Protein AF-A0AAW0MT09-F1 (afdb_monomer_lite)

Radius of gyration: 37.83 Å; chains: 1; bounding box: 77×73×115 Å

pLDDT: mean 81.33, std 26.11, range [26.53, 98.69]

Secondary structure (DSSP, 8-state):
---EEEEEEE-SS-HHHHTT-----TTEEE---TTS-S-EEEEEEEHHHHHHHTTS-HHHHHHHHHHHHHHHHT-GGGG--SEEEEEEGGG-TTT-SSS---PPTTHHHHHGGGTT--BTTB---SGGG-SSSTTSHHHHHHHHHHHHHHHHHHTTSS-GGGSS-PPPPPSSS-----PPPHHHHHSPPHHHHHHHHHHHHHHHHHHHHHHHHHHHHTTS--------------------------SS-------------------------

Sequence (273 aa):
MGSVIKCVVYYKENFWRKKVLRKFGCLTVDDTKPDGTVPAIMGFILASKCRELSGLTKEERLKRICEIFSKVLGTDEALHPVHYEEKNWCEEEYSGGCYATYFPPGILTQYGRVLREPFGRLYFAGTETATEWSGYMEGAVEAGERAAREIMCAMGKLHPGQIWKPEPECLDVPALPFITTFWERNMPSVGGLIKFMGVSTFLFVTTAAGLCHWPRCCSCDMKCDTPNLAPNPSESRSDWDGRRWANGIQAQKHLVKTKTTFSQGSGLLLEET

Organism: NCBI:txid88201

Foldseek 3Di:
DWWKKKKKFWAPAQVLVVVPCPPDDPFKDFPQDPVNPTTIIIGMQGHPSRVVCVPDDPVVVQQVQLVVCCVRSVHNSSNDTPDMDMDTQCPDPVRNHDQADDDDPPCCVVPVVCQQPADPLRGDFALCPAPPPRSDPVSNVQRVQLSVQVNCVVVVNHPPVPSHDDDDADPVDGDDDDDDDPCNVPPDDPVRVVVVVVVVVVVVVVVVVCVVCVVVVVPDDDDDDDDDDDDDDDDDDDDPDDDDDDDDDPDDDDDDDDDDDDDDDDDDDDDDD

Structure (mmCIF, N/CA/C/O backbone):
data_AF-A0AAW0MT09-F1
#
_entry.id   AF-A0AAW0MT09-F1
#
loop_
_atom_site.group_PDB
_atom_site.id
_atom_site.type_symbol
_atom_site.label_atom_id
_atom_site.label_alt_id
_atom_site.label_comp_id
_atom_site.label_asym_id
_atom_site.label_entity_id
_atom_site.label_seq_id
_atom_site.pdbx_PDB_ins_code
_atom_site.Cartn_x
_atom_site.Cartn_y
_atom_site.Cartn_z
_atom_site.occupancy
_atom_site.B_iso_or_equiv
_atom_site.auth_seq_id
_atom_site.auth_comp_id
_atom_site.auth_asym_id
_atom_site.auth_atom_id
_atom_site.pdbx_PDB_model_num
ATOM 1 N N . MET A 1 1 ? -9.955 8.538 -4.782 1.00 96.00 1 MET A N 1
ATOM 2 C CA . MET A 1 1 ? -9.027 7.391 -4.687 1.00 96.00 1 MET A CA 1
ATOM 3 C C . MET A 1 1 ? -7.607 7.819 -5.012 1.00 96.00 1 MET A C 1
ATOM 5 O O . MET A 1 1 ? -7.421 8.874 -5.613 1.00 96.00 1 MET A O 1
ATOM 9 N N . GLY A 1 2 ? -6.614 7.028 -4.600 1.00 96.44 2 GLY A N 1
ATOM 10 C CA . GLY A 1 2 ? -5.224 7.207 -5.035 1.00 96.44 2 GLY A CA 1
ATOM 11 C C . GLY A 1 2 ? -5.022 6.958 -6.540 1.00 96.44 2 GLY A C 1
ATOM 12 O O . GLY A 1 2 ? -5.885 6.397 -7.212 1.00 96.44 2 GLY A O 1
ATOM 13 N N . SER A 1 3 ? -3.871 7.387 -7.069 1.00 97.56 3 SER A N 1
ATOM 14 C CA . SER A 1 3 ? -3.486 7.191 -8.476 1.00 97.56 3 SER A CA 1
ATOM 15 C C . SER A 1 3 ? -2.303 6.231 -8.570 1.00 97.56 3 SER A C 1
ATOM 17 O O . SER A 1 3 ? -1.254 6.508 -7.978 1.00 97.56 3 SER A O 1
ATOM 19 N N . VAL A 1 4 ? -2.452 5.129 -9.308 1.00 97.50 4 VAL A N 1
ATOM 20 C CA . VAL A 1 4 ? -1.391 4.131 -9.486 1.00 97.50 4 VAL A CA 1
ATOM 21 C C . VAL A 1 4 ? -1.516 3.377 -10.813 1.00 97.50 4 VAL A C 1
ATOM 23 O O . VAL A 1 4 ? -2.611 2.979 -11.211 1.00 97.50 4 VAL A O 1
ATOM 26 N N . ILE A 1 5 ? -0.371 3.128 -11.456 1.00 97.56 5 ILE A N 1
ATOM 27 C CA . ILE A 1 5 ? -0.221 2.111 -12.505 1.00 97.56 5 ILE A CA 1
ATOM 28 C C . ILE A 1 5 ? 0.622 0.975 -11.929 1.00 97.56 5 ILE A C 1
ATOM 30 O O . ILE A 1 5 ? 1.762 1.202 -11.512 1.00 97.56 5 ILE A O 1
ATOM 34 N N . LYS A 1 6 ? 0.071 -0.241 -11.890 1.00 97.94 6 LYS A N 1
ATOM 35 C CA . LYS A 1 6 ? 0.839 -1.448 -11.556 1.00 97.94 6 LYS A CA 1
ATOM 36 C C . LYS A 1 6 ? 1.472 -1.971 -12.835 1.00 97.94 6 LYS A C 1
ATOM 38 O O . LYS A 1 6 ? 0.758 -2.181 -13.807 1.00 97.94 6 LYS A O 1
ATOM 43 N N . CYS A 1 7 ? 2.781 -2.170 -12.819 1.00 97.38 7 CYS A N 1
ATOM 44 C CA . CYS A 1 7 ? 3.581 -2.567 -13.972 1.00 97.38 7 CYS A CA 1
ATOM 45 C C . CYS A 1 7 ? 4.307 -3.874 -13.641 1.00 97.38 7 CYS A C 1
ATOM 47 O O . CYS A 1 7 ? 4.828 -4.011 -12.536 1.00 97.38 7 CYS A O 1
ATOM 49 N N . VAL A 1 8 ? 4.360 -4.820 -14.575 1.00 98.06 8 VAL A N 1
ATOM 50 C CA . VAL A 1 8 ? 5.076 -6.093 -14.431 1.00 98.06 8 VAL A CA 1
ATOM 51 C C . VAL A 1 8 ? 5.912 -6.322 -15.682 1.00 98.06 8 VAL A C 1
ATOM 53 O O . VAL A 1 8 ? 5.379 -6.484 -16.779 1.00 98.06 8 VAL A O 1
ATOM 56 N N . VAL A 1 9 ? 7.233 -6.307 -15.514 1.00 98.12 9 VAL A N 1
ATOM 57 C CA . VAL A 1 9 ? 8.200 -6.517 -16.597 1.00 98.12 9 VAL A CA 1
ATOM 58 C C . VAL A 1 9 ? 8.798 -7.905 -16.453 1.00 98.12 9 VAL A C 1
ATOM 60 O O . VAL A 1 9 ? 9.338 -8.239 -15.399 1.00 98.12 9 VAL A O 1
ATOM 63 N N . TYR A 1 10 ? 8.715 -8.698 -17.515 1.00 98.31 10 TYR A N 1
ATOM 64 C CA . TYR A 1 10 ? 9.182 -10.077 -17.530 1.00 98.31 10 TYR A CA 1
ATOM 65 C C . TYR A 1 10 ? 10.534 -10.192 -18.220 1.00 98.31 10 TYR A C 1
ATOM 67 O O . TYR A 1 10 ? 10.802 -9.508 -19.210 1.00 98.31 10 TYR A O 1
ATOM 75 N N . TYR A 1 11 ? 11.353 -11.124 -17.749 1.00 97.75 11 TYR A N 1
ATOM 76 C CA . TYR A 1 11 ? 12.690 -11.388 -18.268 1.00 97.75 11 TYR A CA 1
ATOM 77 C C . TYR A 1 11 ? 12.904 -12.876 -18.533 1.00 97.75 11 TYR A C 1
ATOM 79 O O . TYR A 1 11 ? 12.164 -13.733 -18.057 1.00 97.75 11 TYR A O 1
ATOM 87 N N . LYS A 1 12 ? 13.948 -13.191 -19.304 1.00 96.38 12 LYS A N 1
ATOM 88 C CA . LYS A 1 12 ? 14.342 -14.581 -19.560 1.00 96.38 12 LYS A CA 1
ATOM 89 C C . LYS A 1 12 ? 14.926 -15.254 -18.314 1.00 96.38 12 LYS A C 1
ATOM 91 O O . LYS A 1 12 ? 14.710 -16.442 -18.102 1.00 96.38 12 LYS A O 1
ATOM 96 N N . GLU A 1 13 ? 15.664 -14.500 -17.500 1.00 93.25 13 GLU A N 1
ATOM 97 C CA . GLU A 1 13 ? 16.342 -14.991 -16.297 1.00 93.25 13 GLU A CA 1
ATOM 98 C C . GLU A 1 13 ? 16.199 -14.014 -15.122 1.00 93.25 13 GLU A C 1
ATOM 100 O O . GLU A 1 13 ? 16.083 -12.805 -15.311 1.00 93.25 13 GLU A O 1
ATOM 105 N N . ASN A 1 14 ? 16.292 -14.541 -13.896 1.00 91.12 14 ASN A N 1
ATOM 106 C CA . ASN A 1 14 ? 16.313 -13.773 -12.643 1.00 91.12 14 ASN A CA 1
ATOM 107 C C . ASN A 1 14 ? 17.690 -13.148 -12.363 1.00 91.12 14 ASN A C 1
ATOM 109 O O . ASN A 1 14 ? 18.342 -13.447 -11.357 1.00 91.12 14 ASN A O 1
ATOM 113 N N . PHE A 1 15 ? 18.173 -12.297 -13.265 1.00 91.50 15 PHE A N 1
ATOM 114 C CA . PHE A 1 15 ? 19.536 -11.760 -13.200 1.00 91.50 15 PHE A CA 1
ATOM 115 C C . PHE A 1 15 ? 19.805 -10.902 -11.948 1.00 91.50 15 PHE A C 1
ATOM 117 O O . PHE A 1 15 ? 20.928 -10.877 -11.442 1.00 91.50 15 PHE A O 1
ATOM 124 N N . TRP A 1 16 ? 18.780 -10.257 -11.375 1.00 89.38 16 TRP A N 1
ATOM 125 C CA . TRP A 1 16 ? 18.907 -9.448 -10.153 1.00 89.38 16 TRP A CA 1
ATOM 126 C C . TRP A 1 16 ? 19.241 -10.279 -8.909 1.00 89.38 16 TRP A C 1
ATOM 128 O O . TRP A 1 16 ? 19.974 -9.807 -8.036 1.00 89.38 16 TRP A O 1
ATOM 138 N N . ARG A 1 17 ? 18.777 -11.537 -8.835 1.00 83.62 17 ARG A N 1
ATOM 139 C CA . ARG A 1 17 ? 19.092 -12.436 -7.709 1.00 83.62 17 ARG A CA 1
ATOM 140 C C . ARG A 1 17 ? 20.575 -12.798 -7.669 1.00 83.62 17 ARG A C 1
ATOM 142 O O . ARG A 1 17 ? 21.147 -12.898 -6.587 1.00 83.62 17 ARG A O 1
ATOM 149 N N . LYS A 1 18 ? 21.219 -12.912 -8.837 1.00 72.50 18 LYS A N 1
ATOM 150 C CA . LYS A 1 18 ? 22.654 -13.224 -8.956 1.00 72.50 18 LYS A CA 1
ATOM 151 C C . LYS A 1 18 ? 23.549 -12.114 -8.387 1.00 72.50 18 LYS A C 1
ATOM 153 O O . LYS A 1 18 ? 24.670 -12.391 -7.979 1.00 72.50 18 LYS A O 1
ATOM 158 N N . LYS A 1 19 ? 23.065 -10.866 -8.328 1.00 62.38 19 LYS A N 1
ATOM 159 C CA . LYS A 1 19 ? 23.849 -9.694 -7.894 1.00 62.38 19 LYS A CA 1
ATOM 160 C C . LYS A 1 19 ? 23.649 -9.290 -6.424 1.00 62.38 19 LYS A C 1
ATOM 162 O O . LYS A 1 19 ? 24.138 -8.238 -6.025 1.00 62.38 19 LYS A O 1
ATOM 167 N N . VAL A 1 20 ? 22.948 -10.094 -5.609 1.00 50.84 20 VAL A N 1
ATOM 168 C CA . VAL A 1 20 ? 22.674 -9.819 -4.173 1.00 50.84 20 VAL A CA 1
ATOM 169 C C . VAL A 1 20 ? 22.132 -8.395 -3.950 1.00 50.84 20 VAL A C 1
ATOM 171 O O . VAL A 1 20 ? 22.360 -7.751 -2.926 1.00 50.84 20 VAL A O 1
ATOM 174 N N . LEU A 1 21 ? 21.372 -7.862 -4.910 1.00 49.34 21 LEU A N 1
ATOM 175 C CA . LEU A 1 21 ? 20.696 -6.587 -4.725 1.00 49.34 21 LEU A CA 1
ATOM 176 C C . LEU A 1 21 ? 19.402 -6.842 -3.952 1.00 49.34 21 LEU A C 1
ATOM 178 O O . LEU A 1 21 ? 18.313 -6.877 -4.503 1.00 49.34 21 LEU A O 1
ATOM 182 N N . ARG A 1 22 ? 19.525 -6.925 -2.620 1.00 47.25 22 ARG A N 1
ATOM 183 C CA . ARG A 1 22 ? 18.406 -6.657 -1.691 1.00 47.25 22 ARG A CA 1
ATOM 184 C C . ARG A 1 22 ? 17.989 -5.176 -1.695 1.00 47.25 22 ARG A C 1
ATOM 186 O O . ARG A 1 22 ? 17.196 -4.753 -0.864 1.00 47.25 22 ARG A O 1
ATOM 193 N N . LYS A 1 23 ? 18.546 -4.367 -2.601 1.00 44.03 23 LYS A N 1
ATOM 194 C CA . LYS A 1 23 ? 18.188 -2.965 -2.813 1.00 44.03 23 LYS A CA 1
ATOM 195 C C . LYS A 1 23 ? 17.229 -2.862 -3.992 1.00 44.03 23 LYS A C 1
ATOM 197 O O . LYS A 1 23 ? 17.540 -2.237 -5.000 1.00 44.03 23 LYS A O 1
ATOM 202 N N . PHE A 1 24 ? 16.060 -3.477 -3.855 1.00 46.38 24 PHE A N 1
ATOM 203 C CA . PHE A 1 24 ? 14.921 -3.004 -4.624 1.00 46.38 24 PHE A CA 1
ATOM 204 C C . PHE A 1 24 ? 14.605 -1.594 -4.121 1.00 46.38 24 PHE A C 1
ATOM 206 O O . PHE A 1 24 ? 14.516 -1.359 -2.913 1.00 46.38 24 PHE A O 1
ATOM 213 N N . GLY A 1 25 ? 14.514 -0.630 -5.038 1.00 43.22 25 GLY A N 1
ATOM 214 C CA . GLY A 1 25 ? 13.959 0.676 -4.703 1.00 43.22 25 GLY A CA 1
ATOM 215 C C . GLY A 1 25 ? 12.574 0.486 -4.080 1.00 43.22 25 GLY A C 1
ATOM 216 O O . GLY A 1 25 ? 11.882 -0.470 -4.416 1.00 43.22 25 GLY A O 1
ATOM 217 N N . CYS A 1 26 ? 12.198 1.393 -3.178 1.00 52.31 26 CYS A N 1
ATOM 218 C CA . CYS A 1 26 ? 11.037 1.392 -2.266 1.00 52.31 26 CYS A CA 1
ATOM 219 C C . CYS A 1 26 ? 9.670 0.884 -2.817 1.00 52.31 26 CYS A C 1
ATOM 221 O O . CYS A 1 26 ? 8.749 0.672 -2.040 1.00 52.31 26 CYS A O 1
ATOM 223 N N . LEU A 1 27 ? 9.506 0.664 -4.127 1.00 78.25 27 LEU A N 1
ATOM 224 C CA . LEU A 1 27 ? 8.229 0.378 -4.796 1.00 78.25 27 LEU A CA 1
ATOM 225 C C . LEU A 1 27 ? 8.268 -0.753 -5.837 1.00 78.25 27 LEU A C 1
ATOM 227 O O . LEU A 1 27 ? 7.325 -0.885 -6.617 1.00 78.25 27 LEU A O 1
ATOM 231 N N . THR A 1 28 ? 9.338 -1.548 -5.874 1.00 89.56 28 THR A N 1
ATOM 232 C CA . THR A 1 28 ? 9.459 -2.711 -6.769 1.00 89.56 28 THR A CA 1
ATOM 233 C C . THR A 1 28 ? 9.667 -3.992 -5.982 1.00 89.56 28 THR A C 1
ATOM 235 O O . THR A 1 28 ? 10.398 -3.982 -4.993 1.00 89.56 28 THR A O 1
ATOM 238 N N . VAL A 1 29 ? 9.074 -5.090 -6.436 1.00 90.56 29 VAL A N 1
ATOM 239 C CA . VAL A 1 29 ? 9.184 -6.411 -5.808 1.00 90.56 29 VAL A CA 1
ATOM 240 C C . VAL A 1 29 ? 9.415 -7.458 -6.894 1.00 90.56 29 VAL A C 1
ATOM 242 O O . VAL A 1 29 ? 8.923 -7.329 -8.014 1.00 90.56 29 VAL A O 1
ATOM 245 N N . ASP A 1 30 ? 10.185 -8.487 -6.558 1.00 92.94 30 ASP A N 1
ATOM 246 C CA . ASP A 1 30 ? 10.320 -9.688 -7.378 1.00 92.94 30 ASP A CA 1
ATOM 247 C C . ASP A 1 30 ? 8.958 -10.409 -7.465 1.00 92.94 30 ASP A C 1
ATOM 249 O O . ASP A 1 30 ? 8.405 -10.802 -6.440 1.00 92.94 30 ASP A O 1
ATOM 253 N N . ASP A 1 31 ? 8.421 -10.550 -8.679 1.00 95.50 31 ASP A N 1
ATOM 254 C CA . ASP A 1 31 ? 7.135 -11.210 -8.976 1.00 95.50 31 ASP A CA 1
ATOM 255 C C . ASP A 1 31 ? 7.330 -12.550 -9.717 1.00 95.50 31 ASP A C 1
ATOM 257 O O . ASP A 1 31 ? 6.424 -13.089 -10.369 1.00 95.50 31 ASP A O 1
ATOM 261 N N . THR A 1 32 ? 8.545 -13.099 -9.626 1.00 95.56 32 THR A N 1
ATOM 262 C CA . THR A 1 32 ? 8.859 -14.450 -10.097 1.00 95.56 32 THR A CA 1
ATOM 263 C C . THR A 1 32 ? 7.978 -15.455 -9.378 1.00 95.56 32 THR A C 1
ATOM 265 O O . THR A 1 32 ? 7.752 -15.360 -8.168 1.00 95.56 32 THR A O 1
ATOM 268 N N . LYS A 1 33 ? 7.498 -16.455 -10.115 1.00 95.44 33 LYS A N 1
ATOM 269 C CA . LYS A 1 33 ? 6.662 -17.504 -9.537 1.00 95.44 33 LYS A CA 1
ATOM 270 C C . LYS A 1 33 ? 7.444 -18.318 -8.488 1.00 95.44 33 LYS A C 1
ATOM 272 O O . LYS A 1 33 ? 8.675 -18.383 -8.554 1.00 95.44 33 LYS A O 1
ATOM 277 N N . PRO A 1 34 ? 6.761 -18.933 -7.501 1.00 94.00 34 PRO A N 1
ATOM 278 C CA . PRO A 1 34 ? 7.428 -19.660 -6.414 1.00 94.00 34 PRO A CA 1
ATOM 279 C C . PRO A 1 34 ? 8.315 -20.821 -6.879 1.00 94.00 34 PRO A C 1
ATOM 281 O O . PRO A 1 34 ? 9.317 -21.121 -6.238 1.00 94.00 34 PRO A O 1
ATOM 284 N N . ASP A 1 35 ? 7.981 -21.437 -8.013 1.00 94.50 35 ASP A N 1
ATOM 285 C CA . ASP A 1 35 ? 8.771 -22.486 -8.670 1.00 94.50 35 ASP A CA 1
ATOM 286 C C . ASP A 1 35 ? 10.029 -21.950 -9.387 1.00 94.50 35 ASP A C 1
ATOM 288 O O . ASP A 1 35 ? 10.782 -22.709 -9.995 1.00 94.50 35 ASP A O 1
ATOM 292 N N . GLY A 1 36 ? 10.275 -20.637 -9.322 1.00 90.25 36 GLY A N 1
ATOM 293 C CA . GLY A 1 36 ? 11.390 -19.956 -9.974 1.00 90.25 36 GLY A CA 1
ATOM 294 C C . GLY A 1 36 ? 11.168 -19.683 -11.460 1.00 90.25 36 GLY A C 1
ATOM 295 O O . GLY A 1 36 ? 12.044 -19.092 -12.099 1.00 90.25 36 GLY A O 1
ATOM 296 N N . THR A 1 37 ? 10.019 -20.079 -12.012 1.00 92.06 37 THR A N 1
ATOM 297 C CA . THR A 1 37 ? 9.666 -19.825 -13.407 1.00 92.06 37 THR A CA 1
ATOM 298 C C . THR A 1 37 ? 9.144 -18.400 -13.592 1.00 92.06 37 THR A C 1
ATOM 300 O O . THR A 1 37 ? 8.766 -17.710 -12.643 1.00 92.06 37 THR A O 1
ATOM 303 N N . VAL A 1 38 ? 9.139 -17.941 -14.847 1.00 95.69 38 VAL A N 1
ATOM 304 C CA . VAL A 1 38 ? 8.615 -16.626 -15.248 1.00 95.69 38 VAL A CA 1
ATOM 305 C C . VAL A 1 38 ? 9.240 -15.468 -14.436 1.00 95.69 38 VAL A C 1
ATOM 307 O O . VAL A 1 38 ? 8.551 -14.831 -13.636 1.00 95.69 38 VAL A O 1
ATOM 310 N N . PRO A 1 39 ? 10.547 -15.190 -14.618 1.00 96.56 39 PRO A N 1
ATOM 311 C CA . PRO A 1 39 ? 11.230 -14.048 -14.008 1.00 96.56 39 PRO A CA 1
ATOM 312 C C . PRO A 1 39 ? 10.490 -12.737 -14.253 1.00 96.56 39 PRO A C 1
ATOM 314 O O . PRO A 1 39 ? 10.269 -12.362 -15.407 1.00 96.56 39 PRO A O 1
ATOM 317 N N . ALA A 1 40 ? 10.138 -12.021 -13.187 1.00 96.75 40 ALA A N 1
ATOM 318 C CA . ALA A 1 40 ? 9.429 -10.754 -13.311 1.00 96.75 40 ALA A CA 1
ATOM 319 C C . ALA A 1 40 ? 9.783 -9.762 -12.203 1.00 96.75 40 ALA A C 1
ATOM 321 O O . ALA A 1 40 ? 10.006 -10.134 -11.051 1.00 96.75 40 ALA A O 1
ATOM 322 N N . ILE A 1 41 ? 9.778 -8.479 -12.557 1.00 95.38 41 ILE A N 1
ATOM 323 C CA . ILE A 1 41 ? 9.843 -7.370 -11.607 1.00 95.38 41 ILE A CA 1
ATOM 324 C C . ILE A 1 41 ? 8.512 -6.631 -11.676 1.00 95.38 41 ILE A C 1
ATOM 326 O O . ILE A 1 41 ? 8.150 -6.073 -12.715 1.00 95.38 41 ILE A O 1
ATOM 330 N N . MET A 1 42 ? 7.798 -6.607 -10.556 1.00 96.25 42 MET A N 1
ATOM 331 C CA . MET A 1 42 ? 6.623 -5.769 -10.374 1.00 96.25 42 MET A CA 1
ATOM 332 C C . MET A 1 42 ? 7.049 -4.412 -9.817 1.00 96.25 42 MET A C 1
ATOM 334 O O . MET A 1 42 ? 7.918 -4.328 -8.950 1.00 96.25 42 MET A O 1
ATOM 338 N N . GLY A 1 43 ? 6.436 -3.341 -10.310 1.00 93.94 43 GLY A N 1
ATOM 339 C CA . GLY A 1 43 ? 6.645 -1.987 -9.822 1.00 93.94 43 GLY A CA 1
ATOM 340 C C . GLY A 1 43 ? 5.381 -1.142 -9.881 1.00 93.94 43 GLY A C 1
ATOM 341 O O . GLY A 1 43 ? 4.439 -1.436 -10.619 1.00 93.94 43 GLY A O 1
ATOM 342 N N . PHE A 1 44 ? 5.382 -0.055 -9.116 1.00 95.50 44 PHE A N 1
ATOM 343 C CA . PHE A 1 44 ? 4.290 0.912 -9.102 1.00 95.50 44 PHE A CA 1
ATOM 344 C C . PHE A 1 44 ? 4.734 2.282 -9.608 1.00 95.50 44 PHE A C 1
ATOM 346 O O . PHE A 1 44 ? 5.705 2.861 -9.119 1.00 95.50 44 PHE A O 1
ATOM 353 N N . ILE A 1 45 ? 3.954 2.851 -10.526 1.00 95.00 45 ILE A N 1
ATOM 354 C CA . ILE A 1 45 ? 4.013 4.276 -10.854 1.00 95.00 45 ILE A CA 1
ATOM 355 C C . ILE A 1 45 ? 2.975 4.979 -9.981 1.00 95.00 45 ILE A C 1
ATOM 357 O O . ILE A 1 45 ? 1.779 4.766 -10.159 1.00 95.00 45 ILE A O 1
ATOM 361 N N . LEU A 1 46 ? 3.418 5.804 -9.029 1.00 95.62 46 LEU A N 1
ATOM 362 C CA . LEU A 1 46 ? 2.548 6.370 -7.992 1.00 95.62 46 LEU A CA 1
ATOM 363 C C . LEU A 1 46 ? 2.156 7.834 -8.213 1.00 95.62 46 LEU A C 1
ATOM 365 O O . LEU A 1 46 ? 2.925 8.646 -8.728 1.00 95.62 46 LEU A O 1
ATOM 369 N N . ALA A 1 47 ? 0.983 8.191 -7.689 1.00 95.94 47 ALA A N 1
ATOM 370 C CA . ALA A 1 47 ? 0.540 9.552 -7.405 1.00 95.94 47 ALA A CA 1
ATOM 371 C C . ALA A 1 47 ? 0.696 10.515 -8.599 1.00 95.94 47 ALA A C 1
ATOM 373 O O . ALA A 1 47 ? 0.103 10.301 -9.655 1.00 95.94 47 ALA A O 1
ATOM 374 N N . SER A 1 48 ? 1.460 11.600 -8.445 1.00 95.25 48 SER A N 1
ATOM 375 C CA . SER A 1 48 ? 1.685 12.578 -9.517 1.00 95.25 48 SER A CA 1
ATOM 376 C C . SER A 1 48 ? 2.354 11.959 -10.742 1.00 95.25 48 SER A C 1
ATOM 378 O O . SER A 1 48 ? 1.982 12.305 -11.859 1.00 95.25 48 SER A O 1
ATOM 380 N N . LYS A 1 49 ? 3.271 11.001 -10.548 1.00 94.50 49 LYS A N 1
ATOM 381 C CA . LYS A 1 49 ? 3.932 10.295 -11.650 1.00 94.50 49 LYS A CA 1
ATOM 382 C C . LYS A 1 49 ? 2.985 9.392 -12.419 1.00 94.50 49 LYS A C 1
ATOM 384 O O . LYS A 1 49 ? 3.139 9.290 -13.628 1.00 94.50 49 LYS A O 1
ATOM 389 N N . CYS A 1 50 ? 1.985 8.804 -11.762 1.00 95.19 50 CYS A N 1
ATOM 390 C CA . CYS A 1 50 ? 0.930 8.080 -12.469 1.00 95.19 50 CYS A CA 1
ATOM 391 C C . CYS A 1 50 ? 0.234 9.018 -13.458 1.00 95.19 50 CYS A C 1
ATOM 393 O O . CYS A 1 50 ? 0.243 8.744 -14.649 1.00 95.19 50 CYS A O 1
ATOM 395 N N . ARG A 1 51 ? -0.260 10.170 -12.989 1.00 94.31 51 ARG A N 1
ATOM 396 C CA . ARG A 1 51 ? -0.970 11.143 -13.837 1.00 94.31 51 ARG A CA 1
ATOM 397 C C . ARG A 1 51 ? -0.100 11.722 -14.956 1.00 94.31 51 ARG A C 1
ATOM 399 O O . ARG A 1 51 ? -0.576 11.873 -16.072 1.00 94.31 51 ARG A O 1
ATOM 406 N N . GLU A 1 52 ? 1.164 12.028 -14.665 1.00 94.62 52 GLU A N 1
ATOM 407 C CA . GLU A 1 52 ? 2.133 12.535 -15.650 1.00 94.62 52 GLU A CA 1
ATOM 408 C C . GLU A 1 52 ? 2.411 11.511 -16.760 1.00 94.62 52 GLU A C 1
ATOM 410 O O . GLU A 1 52 ? 2.509 11.876 -17.928 1.00 94.62 52 GLU A O 1
ATOM 415 N N . LEU A 1 53 ? 2.535 10.230 -16.402 1.00 93.94 53 LEU A N 1
ATOM 416 C CA . LEU A 1 53 ? 2.928 9.168 -17.330 1.00 93.94 53 LEU A CA 1
ATOM 417 C C . LEU A 1 53 ? 1.738 8.431 -17.962 1.00 93.94 53 LEU A C 1
ATOM 419 O O . LEU A 1 53 ? 1.950 7.657 -18.895 1.00 93.94 53 LEU A O 1
ATOM 423 N N . SER A 1 54 ? 0.503 8.674 -17.508 1.00 93.00 54 SER A N 1
ATOM 424 C CA . SER A 1 54 ? -0.714 8.123 -18.125 1.00 93.00 54 SER A CA 1
ATOM 425 C C . SER A 1 54 ? -0.898 8.582 -19.575 1.00 93.00 54 SER A C 1
ATOM 427 O O . SER A 1 54 ? -1.451 7.834 -20.368 1.00 93.00 54 SER A O 1
ATOM 429 N N . GLY A 1 55 ? -0.395 9.766 -19.947 1.00 93.06 55 GLY A N 1
ATOM 430 C CA . GLY A 1 55 ? -0.481 10.274 -21.323 1.00 93.06 55 GLY A CA 1
ATOM 431 C C . GLY A 1 55 ? 0.491 9.628 -22.320 1.00 93.06 55 GLY A C 1
ATOM 432 O O . GLY A 1 55 ? 0.383 9.886 -23.513 1.00 93.06 55 GLY A O 1
ATOM 433 N N . LEU A 1 56 ? 1.446 8.823 -21.845 1.00 96.19 56 LEU A N 1
ATOM 434 C CA . LEU A 1 56 ? 2.399 8.103 -22.696 1.00 96.19 56 LEU A CA 1
ATOM 435 C C . LEU A 1 56 ? 1.789 6.814 -23.257 1.00 96.19 56 LEU A C 1
ATOM 437 O O . LEU A 1 56 ? 0.788 6.313 -22.739 1.00 96.19 56 LEU A O 1
ATOM 441 N N . THR A 1 57 ? 2.425 6.221 -24.266 1.00 97.88 57 THR A N 1
ATOM 442 C CA . THR A 1 57 ? 2.070 4.859 -24.692 1.00 97.88 57 THR A CA 1
ATOM 443 C C . THR A 1 57 ? 2.611 3.803 -23.720 1.00 97.88 57 THR A C 1
ATOM 445 O O . THR A 1 57 ? 3.509 4.066 -22.908 1.00 97.88 57 THR A O 1
ATOM 448 N N . LYS A 1 58 ? 2.077 2.576 -23.804 1.00 97.38 58 LYS A N 1
ATOM 449 C CA . LYS A 1 58 ? 2.543 1.420 -23.016 1.00 97.38 58 LYS A CA 1
ATOM 450 C C . LYS A 1 58 ? 4.036 1.153 -23.266 1.00 97.38 58 LYS A C 1
ATOM 452 O O . LYS A 1 58 ? 4.789 0.881 -22.333 1.00 97.38 58 LYS A O 1
ATOM 457 N N . GLU A 1 59 ? 4.488 1.305 -24.507 1.00 98.00 59 GLU A N 1
ATOM 458 C CA . GLU A 1 59 ? 5.872 1.081 -24.942 1.00 98.00 59 GLU A CA 1
ATOM 459 C C . GLU A 1 59 ? 6.822 2.161 -24.412 1.00 98.00 59 GLU A C 1
ATOM 461 O O . GLU A 1 59 ? 7.933 1.861 -23.973 1.00 98.00 59 GLU A O 1
ATOM 466 N N . GLU A 1 60 ? 6.388 3.423 -24.407 1.00 97.62 60 GLU A N 1
ATOM 467 C CA . GLU A 1 60 ? 7.165 4.529 -23.844 1.00 97.62 60 GLU A CA 1
ATOM 468 C C . GLU A 1 60 ? 7.345 4.380 -22.331 1.00 97.62 60 GLU A C 1
ATOM 470 O O . GLU A 1 60 ? 8.439 4.626 -21.810 1.00 97.62 60 GLU A O 1
ATOM 475 N N . ARG A 1 61 ? 6.294 3.942 -21.622 1.00 97.31 61 ARG A N 1
ATOM 476 C CA . ARG A 1 61 ? 6.384 3.600 -20.197 1.00 97.31 61 ARG A CA 1
ATOM 477 C C . ARG A 1 61 ? 7.353 2.447 -19.968 1.00 97.31 61 ARG A C 1
ATOM 479 O O . ARG A 1 61 ? 8.261 2.600 -19.151 1.00 97.31 61 ARG A O 1
ATOM 486 N N . LEU A 1 62 ? 7.222 1.351 -20.721 1.00 97.69 62 LEU A N 1
ATOM 487 C CA . LEU A 1 62 ? 8.131 0.204 -20.644 1.00 97.69 62 LEU A CA 1
ATOM 488 C C . LEU A 1 62 ? 9.590 0.626 -20.826 1.00 97.69 62 LEU A C 1
ATOM 490 O O . LEU A 1 62 ? 10.432 0.292 -19.995 1.00 97.69 62 LEU A O 1
ATOM 494 N N . LYS A 1 63 ? 9.889 1.408 -21.869 1.00 97.81 63 LYS A N 1
ATOM 495 C CA . LYS A 1 63 ? 11.249 1.884 -22.143 1.00 97.81 63 LYS A CA 1
ATOM 496 C C . LYS A 1 63 ? 11.838 2.626 -20.941 1.00 97.81 63 LYS A C 1
ATOM 498 O O . LYS A 1 63 ? 12.936 2.294 -20.499 1.00 97.81 63 LYS A O 1
ATOM 503 N N . ARG A 1 64 ? 11.093 3.579 -20.368 1.00 96.00 64 ARG A N 1
ATOM 504 C CA . ARG A 1 64 ? 11.539 4.338 -19.185 1.00 96.00 64 ARG A CA 1
ATOM 505 C C . ARG A 1 64 ? 11.729 3.441 -17.961 1.00 96.00 64 ARG A C 1
ATOM 507 O O . ARG A 1 64 ? 12.680 3.636 -17.208 1.00 96.00 64 ARG A O 1
ATOM 514 N N . ILE A 1 65 ? 10.844 2.463 -17.755 1.00 95.06 65 ILE A N 1
ATOM 515 C CA . ILE A 1 65 ? 10.961 1.490 -16.659 1.00 95.06 65 ILE A CA 1
ATOM 516 C C . ILE A 1 65 ? 12.246 0.668 -16.815 1.00 95.06 65 ILE A C 1
ATOM 518 O O . ILE A 1 65 ? 13.029 0.583 -15.870 1.00 95.06 65 ILE A O 1
ATOM 522 N N . CYS A 1 66 ? 12.508 0.127 -18.005 1.00 96.38 66 CYS A N 1
ATOM 523 C CA . CYS A 1 66 ? 13.717 -0.641 -18.303 1.00 96.38 66 CYS A CA 1
ATOM 524 C C . CYS A 1 66 ? 15.001 0.181 -18.122 1.00 96.38 66 CYS A C 1
ATOM 526 O O . CYS A 1 66 ? 15.966 -0.318 -17.547 1.00 96.38 66 CYS A O 1
ATOM 528 N N . GLU A 1 67 ? 15.015 1.448 -18.548 1.00 95.62 67 GLU A N 1
ATOM 529 C CA . GLU A 1 67 ? 16.144 2.367 -18.329 1.00 95.62 67 GLU A CA 1
ATOM 530 C C . GLU A 1 67 ? 16.415 2.594 -16.831 1.00 95.62 67 GLU A C 1
ATOM 532 O O . GLU A 1 67 ? 17.566 2.564 -16.385 1.00 95.62 67 GLU A O 1
ATOM 537 N N . ILE A 1 68 ? 15.358 2.765 -16.027 1.00 93.25 68 ILE A N 1
ATOM 538 C CA . ILE A 1 68 ? 15.471 2.877 -14.566 1.00 93.25 68 ILE A CA 1
ATOM 539 C C . ILE A 1 68 ? 15.999 1.569 -13.973 1.00 93.25 68 ILE A C 1
ATOM 541 O O . ILE A 1 68 ? 16.913 1.605 -13.150 1.00 93.25 68 ILE A O 1
ATOM 545 N N . PHE A 1 69 ? 15.462 0.421 -14.391 1.00 92.88 69 PHE A N 1
ATOM 546 C CA . PHE A 1 69 ? 15.902 -0.885 -13.905 1.00 92.88 69 PHE A CA 1
ATOM 547 C C . PHE A 1 69 ? 17.367 -1.150 -14.249 1.00 92.88 69 PHE A C 1
ATOM 549 O O . PHE A 1 69 ? 18.112 -1.554 -13.360 1.00 92.88 69 PHE A O 1
ATOM 556 N N . SER A 1 70 ? 17.819 -0.842 -15.468 1.00 93.38 70 SER A N 1
ATOM 557 C CA . SER A 1 70 ? 19.232 -0.976 -15.851 1.00 93.38 70 SER A CA 1
ATOM 558 C C . SER A 1 70 ? 20.136 -0.116 -14.973 1.00 93.38 70 SER A C 1
ATOM 560 O O . SER A 1 70 ? 21.110 -0.616 -14.404 1.00 93.38 70 SER A O 1
ATOM 562 N N . LYS A 1 71 ? 19.763 1.150 -14.753 1.00 92.31 71 LYS A N 1
ATOM 563 C CA . LYS A 1 71 ? 20.531 2.068 -13.905 1.00 92.31 71 LYS A CA 1
ATOM 564 C C . LYS A 1 71 ? 20.585 1.627 -12.440 1.00 92.31 71 LYS A C 1
ATOM 566 O O . LYS A 1 71 ? 21.635 1.733 -11.814 1.00 92.31 71 LYS A O 1
ATOM 571 N N . VAL A 1 72 ? 19.465 1.166 -11.881 1.00 89.75 72 VAL A N 1
ATOM 572 C CA . VAL A 1 72 ? 19.367 0.759 -10.467 1.00 89.75 72 VAL A CA 1
ATOM 573 C C . VAL A 1 72 ? 20.043 -0.590 -10.225 1.00 89.75 72 VAL A C 1
ATOM 575 O O . VAL A 1 72 ? 20.721 -0.757 -9.213 1.00 89.75 72 VAL A O 1
ATOM 578 N N . LEU A 1 73 ? 19.883 -1.542 -11.147 1.00 88.94 73 LEU A N 1
ATOM 579 C CA . LEU A 1 73 ? 20.449 -2.889 -11.035 1.00 88.94 73 LEU A CA 1
ATOM 580 C C . LEU A 1 73 ? 21.890 -2.981 -11.563 1.00 88.94 73 LEU A C 1
ATOM 582 O O . LEU A 1 73 ? 22.561 -3.992 -11.344 1.00 88.94 73 LEU A O 1
ATOM 586 N N . GLY A 1 74 ? 22.373 -1.943 -12.253 1.00 91.06 74 GLY A N 1
ATOM 587 C CA . GLY A 1 74 ? 23.707 -1.900 -12.848 1.00 91.06 74 GLY A CA 1
ATOM 588 C C . GLY A 1 74 ? 23.911 -3.007 -13.883 1.00 91.06 74 GLY A C 1
ATOM 589 O O . GLY A 1 74 ? 24.905 -3.738 -13.820 1.00 91.06 74 GLY A O 1
ATOM 590 N N . THR A 1 75 ? 22.932 -3.223 -14.765 1.00 91.75 75 THR A N 1
ATOM 591 C CA . THR A 1 75 ? 23.022 -4.225 -15.840 1.00 91.75 75 THR A CA 1
ATOM 592 C C . THR A 1 75 ? 22.123 -3.893 -17.023 1.00 91.75 75 THR A C 1
ATOM 594 O O . THR A 1 75 ? 20.951 -3.560 -16.852 1.00 91.75 75 THR A O 1
ATOM 597 N N . ASP A 1 76 ? 22.653 -4.081 -18.227 1.00 95.31 76 ASP A N 1
ATOM 598 C CA . ASP A 1 76 ? 21.902 -3.905 -19.469 1.00 95.31 76 ASP A CA 1
ATOM 599 C C . ASP A 1 76 ? 20.913 -5.047 -19.726 1.00 95.31 76 ASP A C 1
ATOM 601 O O . ASP A 1 76 ? 19.996 -4.890 -20.521 1.00 95.31 76 ASP A O 1
ATOM 605 N N . GLU A 1 77 ? 20.998 -6.160 -18.986 1.00 94.62 77 GLU A N 1
ATOM 606 C CA . GLU A 1 77 ? 19.991 -7.233 -19.034 1.00 94.62 77 GLU A CA 1
ATOM 607 C C . GLU A 1 77 ? 18.572 -6.704 -18.760 1.00 94.62 77 GLU A C 1
ATOM 609 O O . GLU A 1 77 ? 17.598 -7.184 -19.339 1.00 94.62 77 GLU A O 1
ATOM 614 N N . ALA A 1 78 ? 18.450 -5.650 -17.945 1.00 94.38 78 ALA A N 1
ATOM 615 C CA . ALA A 1 78 ? 17.178 -4.998 -17.660 1.00 94.38 78 ALA A CA 1
ATOM 616 C C .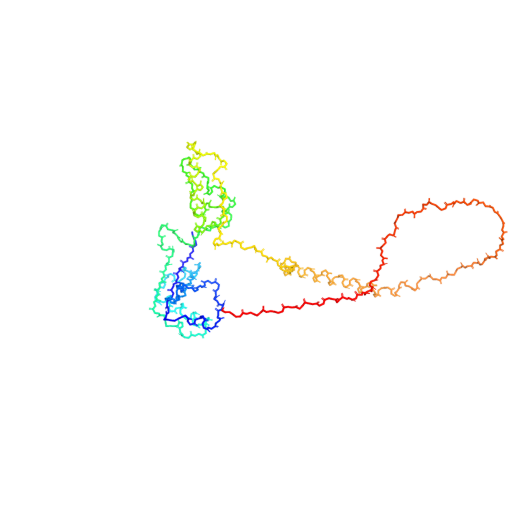 ALA A 1 78 ? 16.568 -4.252 -18.866 1.00 94.38 78 ALA A C 1
ATOM 618 O O . ALA A 1 78 ? 15.362 -3.992 -18.865 1.00 94.38 78 ALA A O 1
ATOM 619 N N . LEU A 1 79 ? 17.367 -3.939 -19.894 1.00 97.38 79 LEU A N 1
ATOM 620 C CA . LEU A 1 79 ? 16.924 -3.323 -21.152 1.00 97.38 79 LEU A CA 1
ATOM 621 C C . LEU A 1 79 ? 16.304 -4.334 -22.126 1.00 97.38 79 LEU A C 1
ATOM 623 O O . LEU A 1 79 ? 15.785 -3.934 -23.167 1.00 97.38 79 LEU A O 1
ATOM 627 N N . HIS A 1 80 ? 16.340 -5.628 -21.797 1.00 97.69 80 HIS A N 1
ATOM 628 C CA . HIS A 1 80 ? 15.897 -6.711 -22.673 1.00 97.69 80 HIS A CA 1
ATOM 629 C C . HIS A 1 80 ? 14.723 -7.502 -22.064 1.00 97.69 80 HIS A C 1
ATOM 631 O O . HIS A 1 80 ? 14.869 -8.694 -21.770 1.00 97.69 80 HIS A O 1
ATOM 637 N N . PRO A 1 81 ? 13.555 -6.864 -21.839 1.00 97.88 81 PRO A N 1
ATOM 638 C CA . PRO A 1 81 ? 12.371 -7.565 -21.362 1.00 97.88 81 PRO A CA 1
ATOM 639 C C . PRO A 1 81 ? 11.839 -8.526 -22.432 1.00 97.88 81 PRO A C 1
ATOM 641 O O . PRO A 1 81 ? 11.919 -8.251 -23.629 1.00 97.88 81 PRO A O 1
ATOM 644 N N . VAL A 1 82 ? 11.261 -9.646 -21.999 1.00 98.31 82 VAL A N 1
ATOM 645 C CA . VAL A 1 82 ? 10.592 -10.612 -22.891 1.00 98.31 82 VAL A CA 1
ATOM 646 C C . VAL A 1 82 ? 9.084 -10.388 -22.969 1.00 98.31 82 VAL A C 1
ATOM 648 O O . VAL A 1 82 ? 8.459 -10.823 -23.930 1.00 98.31 82 VAL A O 1
ATOM 651 N N . HIS A 1 83 ? 8.498 -9.723 -21.968 1.00 98.38 83 HIS A N 1
ATOM 652 C CA . HIS A 1 83 ? 7.075 -9.384 -21.925 1.00 98.38 83 HIS A CA 1
ATOM 653 C C . HIS A 1 83 ? 6.817 -8.204 -20.981 1.00 98.38 83 HIS A C 1
ATOM 655 O O . HIS A 1 83 ? 7.635 -7.916 -20.100 1.00 98.38 83 HIS A O 1
ATOM 661 N N . TYR A 1 84 ? 5.678 -7.530 -21.142 1.00 98.38 84 TYR A N 1
ATOM 662 C CA . TYR A 1 84 ? 5.276 -6.410 -20.293 1.00 98.38 84 TYR A CA 1
ATOM 663 C C . TYR A 1 84 ? 3.760 -6.320 -20.124 1.00 98.38 84 TYR A C 1
ATOM 665 O O . TYR A 1 84 ? 3.017 -6.234 -21.105 1.00 98.38 84 TYR A O 1
ATOM 673 N N . GLU A 1 85 ? 3.313 -6.237 -18.871 1.00 98.56 85 GLU A N 1
ATOM 674 C CA . GLU A 1 85 ? 1.924 -5.941 -18.530 1.00 98.56 85 GLU A CA 1
ATOM 675 C C . GLU A 1 85 ? 1.793 -4.755 -17.590 1.00 98.56 85 GLU A C 1
ATOM 677 O O . GLU A 1 85 ? 2.621 -4.533 -16.708 1.00 98.56 85 GLU A O 1
ATOM 682 N N . GLU A 1 86 ? 0.713 -4.000 -17.757 1.00 98.06 86 GLU A N 1
ATOM 683 C CA . GLU A 1 86 ? 0.385 -2.893 -16.871 1.00 98.06 86 GLU A CA 1
ATOM 684 C C . GLU A 1 86 ? -1.124 -2.732 -16.700 1.00 98.06 86 GLU A C 1
ATOM 686 O O . GLU A 1 86 ? -1.912 -3.093 -17.574 1.00 98.06 86 GLU A O 1
ATOM 691 N N . LYS A 1 87 ? -1.521 -2.157 -15.565 1.00 98.25 87 LYS A N 1
ATOM 692 C CA . LYS A 1 87 ? -2.897 -1.742 -15.300 1.00 98.25 87 LYS A CA 1
ATOM 693 C C . LYS A 1 87 ? -2.906 -0.354 -14.681 1.00 98.25 87 LYS A C 1
ATOM 695 O O . LYS A 1 87 ? -2.390 -0.170 -13.574 1.00 98.25 87 LYS A O 1
ATOM 700 N N . ASN A 1 88 ? -3.500 0.606 -15.390 1.00 97.69 88 ASN A N 1
ATOM 701 C CA . ASN A 1 88 ? -3.795 1.930 -14.856 1.00 97.69 88 ASN A CA 1
ATOM 702 C C . ASN A 1 88 ? -5.131 1.885 -14.108 1.00 97.69 88 ASN A C 1
ATOM 704 O O . ASN A 1 88 ? -6.189 1.781 -14.718 1.00 97.69 88 ASN A O 1
ATOM 708 N N . TRP A 1 89 ? -5.090 1.980 -12.781 1.00 98.25 89 TRP A N 1
ATOM 709 C CA . TRP A 1 89 ? -6.305 1.928 -11.963 1.00 98.25 89 TRP A CA 1
ATOM 710 C C . TRP A 1 89 ? -7.105 3.232 -11.986 1.00 98.25 89 TRP A C 1
ATOM 712 O O . TRP A 1 89 ? -8.259 3.243 -11.572 1.00 98.25 89 TRP A O 1
ATOM 722 N N . CYS A 1 90 ? -6.521 4.331 -12.474 1.00 96.75 90 CYS A N 1
ATOM 723 C CA . CYS A 1 90 ? -7.226 5.609 -12.604 1.00 96.75 90 CYS A CA 1
ATOM 724 C C . CYS A 1 90 ? -8.287 5.595 -13.712 1.00 96.75 90 CYS A C 1
ATOM 726 O O . CYS A 1 90 ? -9.161 6.454 -13.711 1.00 96.75 90 CYS A O 1
ATOM 728 N N . GLU A 1 91 ? -8.180 4.665 -14.663 1.00 96.81 91 GLU A N 1
ATOM 729 C CA . GLU A 1 91 ? -9.096 4.531 -15.803 1.00 96.81 91 GLU A CA 1
ATOM 730 C C . GLU A 1 91 ? -10.275 3.593 -15.499 1.00 96.81 91 GLU A C 1
ATOM 732 O O . GLU A 1 91 ? -11.226 3.525 -16.272 1.00 96.81 91 GLU A O 1
ATOM 737 N N . GLU A 1 92 ? -10.249 2.900 -14.356 1.00 98.00 92 GLU A N 1
ATOM 738 C CA . GLU A 1 92 ? -11.313 1.978 -13.968 1.00 98.00 92 GLU A CA 1
ATOM 739 C C . GLU A 1 92 ? -12.517 2.735 -13.406 1.00 98.00 92 GLU A C 1
ATOM 741 O O . GLU A 1 92 ? -12.518 3.136 -12.240 1.00 98.00 92 GLU A O 1
ATOM 746 N N . GLU A 1 93 ? -13.569 2.879 -14.216 1.00 98.12 93 GLU A N 1
ATOM 747 C CA . GLU A 1 93 ? -14.807 3.596 -13.867 1.00 98.12 93 GLU A CA 1
ATOM 748 C C . GLU A 1 93 ? -15.409 3.139 -12.527 1.00 98.12 93 GLU A C 1
ATOM 750 O O . GLU A 1 93 ? -15.792 3.964 -11.699 1.00 98.12 93 GLU A O 1
ATOM 755 N N . TYR A 1 94 ? -15.425 1.829 -12.270 1.00 98.12 94 TYR A N 1
ATOM 756 C CA . TYR A 1 94 ? -16.027 1.247 -11.064 1.00 98.12 94 TYR A CA 1
ATOM 757 C C . TYR A 1 94 ? -15.100 1.198 -9.842 1.00 98.12 94 TYR A C 1
ATOM 759 O O . TYR A 1 94 ? -15.512 0.732 -8.781 1.00 98.12 94 TYR A O 1
ATOM 767 N N . SER A 1 95 ? -13.854 1.660 -9.962 1.00 97.88 95 SER A N 1
ATOM 768 C CA . SER A 1 95 ? -12.921 1.769 -8.830 1.00 97.88 95 SER A CA 1
ATOM 769 C C . SER A 1 95 ? -12.538 3.219 -8.547 1.00 97.88 95 SER A C 1
ATOM 771 O O . SER A 1 95 ? -12.369 3.598 -7.393 1.00 97.88 95 SER A O 1
ATOM 773 N N . GLY A 1 96 ? -12.386 4.042 -9.587 1.00 97.12 96 GLY A N 1
ATOM 774 C CA . GLY A 1 96 ? -11.950 5.437 -9.502 1.00 97.12 96 GLY A CA 1
ATOM 775 C C . GLY A 1 96 ? -10.468 5.631 -9.152 1.00 97.12 96 GLY A C 1
ATOM 776 O O . GLY A 1 96 ? -10.021 6.771 -9.016 1.00 97.12 96 GLY A O 1
ATOM 777 N N . GLY A 1 97 ? -9.709 4.548 -8.958 1.00 97.75 97 GLY A N 1
ATOM 778 C CA . GLY A 1 97 ? -8.299 4.541 -8.569 1.00 97.75 97 GLY A CA 1
ATOM 779 C C . GLY A 1 97 ? -7.958 3.421 -7.581 1.00 97.75 97 GLY A C 1
ATOM 780 O O . GLY A 1 97 ? -8.807 2.617 -7.210 1.00 97.75 97 GLY A O 1
ATOM 781 N N . CYS A 1 98 ? -6.710 3.400 -7.113 1.00 97.75 98 CYS A N 1
ATOM 782 C CA . CYS A 1 98 ? -6.208 2.428 -6.135 1.00 97.75 98 CYS A CA 1
ATOM 783 C C . CYS A 1 98 ? -5.146 3.050 -5.205 1.00 97.75 98 CYS A C 1
ATOM 785 O O . CYS A 1 98 ? -4.556 4.083 -5.520 1.00 97.75 98 CYS A O 1
ATOM 787 N N . TYR A 1 99 ? -4.831 2.441 -4.057 1.00 96.38 99 TYR A N 1
ATOM 788 C CA . TYR A 1 99 ? -5.452 1.220 -3.500 1.00 96.38 99 TYR A CA 1
ATOM 789 C C . TYR A 1 99 ? -6.763 1.507 -2.773 1.00 96.38 99 TYR A C 1
ATOM 791 O O . TYR A 1 99 ? -7.707 0.740 -2.883 1.00 96.38 99 TYR A O 1
ATOM 799 N N . ALA A 1 100 ? -6.812 2.641 -2.079 1.00 95.75 100 ALA A N 1
ATOM 800 C CA . ALA A 1 100 ? -7.886 2.996 -1.168 1.00 95.75 100 ALA A CA 1
ATOM 801 C C . ALA A 1 100 ? -8.262 4.475 -1.298 1.00 95.75 100 ALA A C 1
ATOM 803 O O . ALA A 1 100 ? -7.566 5.282 -1.941 1.00 95.75 100 ALA A O 1
ATOM 804 N N . THR A 1 101 ? -9.360 4.842 -0.645 1.00 97.50 101 THR A N 1
ATOM 805 C CA . THR A 1 101 ? -9.718 6.245 -0.426 1.00 97.50 101 THR A CA 1
ATOM 806 C C . THR A 1 101 ? -8.696 6.928 0.489 1.00 97.50 101 THR A C 1
ATOM 808 O O . THR A 1 101 ? -8.229 6.350 1.466 1.00 97.50 101 THR A O 1
ATOM 811 N N . TYR A 1 102 ? -8.350 8.182 0.188 1.00 97.00 102 TYR A N 1
ATOM 812 C CA . TYR A 1 102 ? -7.565 9.038 1.079 1.00 97.00 102 TYR A CA 1
ATOM 813 C C . TYR A 1 102 ? -8.410 10.234 1.517 1.00 97.00 102 TYR A C 1
ATOM 815 O O . TYR A 1 102 ? -9.284 10.687 0.778 1.00 97.00 102 TYR A O 1
ATOM 823 N N . PHE A 1 103 ? -8.121 10.768 2.702 1.00 97.62 103 PHE A N 1
ATOM 824 C CA . PHE A 1 103 ? -8.837 11.908 3.267 1.00 97.62 103 PHE A CA 1
ATOM 825 C C . PHE A 1 103 ? -8.010 13.189 3.109 1.00 97.62 103 PHE A C 1
ATOM 827 O O . PHE A 1 103 ? -6.928 13.288 3.692 1.00 97.62 103 PHE A O 1
ATOM 834 N N . PRO A 1 104 ? -8.490 14.189 2.346 1.00 98.00 104 PRO A N 1
ATOM 835 C CA . PRO A 1 104 ? -7.907 15.525 2.364 1.00 98.00 104 PRO A CA 1
ATOM 836 C C . PRO A 1 104 ? -7.937 16.152 3.772 1.00 98.00 104 PRO A C 1
ATOM 838 O O . PRO A 1 104 ? -8.730 15.726 4.623 1.00 98.00 104 PRO A O 1
ATOM 841 N N . PRO A 1 105 ? -7.111 17.185 4.033 1.00 98.38 105 PRO A N 1
ATOM 842 C CA . PRO A 1 105 ? -7.077 17.859 5.329 1.00 98.38 105 PRO A CA 1
ATOM 843 C C . PRO A 1 105 ? -8.468 18.299 5.804 1.00 98.38 105 PRO A C 1
ATOM 845 O O . PRO A 1 105 ? -9.236 18.890 5.049 1.00 98.38 105 PRO A O 1
ATOM 848 N N . GLY A 1 106 ? -8.789 18.001 7.064 1.00 98.12 106 GLY A N 1
ATOM 849 C CA . GLY A 1 106 ? -10.060 18.364 7.704 1.00 98.12 106 GLY A CA 1
ATOM 850 C C . GLY A 1 106 ? -11.238 17.418 7.435 1.00 98.12 106 GLY A C 1
ATOM 851 O O . GLY A 1 106 ? -12.188 17.423 8.214 1.00 98.12 106 GLY A O 1
ATOM 852 N N . ILE A 1 107 ? -11.187 16.558 6.410 1.00 98.38 107 ILE A N 1
ATOM 853 C CA . ILE A 1 107 ? -12.335 15.700 6.061 1.00 98.38 107 ILE A CA 1
ATOM 854 C C . ILE A 1 107 ? -12.569 14.613 7.110 1.00 98.38 107 ILE A C 1
ATOM 856 O O . ILE A 1 107 ? -13.702 14.407 7.540 1.00 98.38 107 ILE A O 1
ATOM 860 N N . LEU A 1 108 ? -11.508 13.943 7.568 1.00 97.81 108 LEU A N 1
ATOM 861 C CA . LEU A 1 108 ? -11.639 12.852 8.537 1.00 97.81 108 LEU A CA 1
ATOM 862 C C . LEU A 1 108 ? -12.233 13.330 9.873 1.00 97.81 108 LEU A C 1
ATOM 864 O O . LEU A 1 108 ? -13.066 12.642 10.453 1.00 97.81 108 LEU A O 1
ATOM 868 N N . THR A 1 109 ? -11.852 14.514 10.355 1.00 97.94 109 THR A N 1
ATOM 869 C CA . THR A 1 109 ? -12.359 15.046 11.631 1.00 97.94 109 THR A CA 1
ATOM 870 C C . THR A 1 109 ? -13.786 15.579 11.524 1.00 97.94 109 THR A C 1
ATOM 872 O O . THR A 1 109 ? -14.535 15.482 12.491 1.00 97.94 109 THR A O 1
ATOM 875 N N . GLN A 1 110 ? -14.183 16.112 10.365 1.00 98.12 110 GLN A N 1
ATOM 876 C CA . GLN A 1 110 ? -15.544 16.609 10.143 1.00 98.12 110 GLN A CA 1
ATOM 877 C C . GLN A 1 110 ? -16.546 15.485 9.837 1.00 98.12 110 GLN A C 1
ATOM 879 O O . GLN A 1 110 ? -17.668 15.512 10.342 1.00 98.12 110 GLN A O 1
ATOM 884 N N . TYR A 1 111 ? -16.143 14.485 9.045 1.00 98.00 111 TYR A N 1
ATOM 885 C CA . TYR A 1 111 ? -17.055 13.489 8.465 1.00 98.00 111 TYR A CA 1
ATOM 886 C C . TYR A 1 111 ? -16.682 12.030 8.765 1.00 98.00 111 TYR A C 1
ATOM 888 O O . TYR A 1 111 ? -17.469 11.134 8.483 1.00 98.00 111 TYR A O 1
ATOM 896 N N . GLY A 1 112 ? -15.531 11.740 9.375 1.00 96.94 112 GLY A N 1
ATOM 897 C CA . GLY A 1 112 ? -15.076 10.357 9.581 1.00 96.94 112 GLY A CA 1
ATOM 898 C C . GLY A 1 112 ? -16.024 9.492 10.415 1.00 96.94 112 GLY A C 1
ATOM 899 O O . GLY A 1 112 ? -16.128 8.292 10.179 1.00 96.94 112 GLY A O 1
ATOM 900 N N . ARG A 1 113 ? -16.772 10.094 11.350 1.00 97.12 113 ARG A N 1
ATOM 901 C CA . ARG A 1 113 ? -17.719 9.366 12.213 1.00 97.12 113 ARG A CA 1
ATOM 902 C C . ARG A 1 113 ? -18.872 8.705 11.451 1.00 97.12 113 ARG A C 1
ATOM 904 O O . ARG A 1 113 ? -19.384 7.700 11.923 1.00 97.12 113 ARG A O 1
ATOM 911 N N . VAL A 1 114 ? -19.259 9.256 10.295 1.00 97.94 114 VAL A N 1
ATOM 912 C CA . VAL A 1 114 ? -20.416 8.770 9.522 1.00 97.94 114 VAL A CA 1
ATOM 913 C C . VAL A 1 114 ? -20.030 7.733 8.465 1.00 97.94 114 VAL A C 1
ATOM 915 O O . VAL A 1 114 ? -20.897 7.201 7.785 1.00 97.94 114 VAL A O 1
ATOM 918 N N . LEU A 1 115 ? -18.735 7.417 8.324 1.00 97.56 115 LEU A N 1
ATOM 919 C CA . LEU A 1 115 ? -18.200 6.582 7.240 1.00 97.56 115 LEU A CA 1
ATOM 920 C C . LEU A 1 115 ? -18.852 5.193 7.145 1.00 97.56 115 LEU A C 1
ATOM 922 O O . LEU A 1 115 ? -18.944 4.622 6.065 1.00 97.56 115 LEU A O 1
ATOM 926 N N . ARG A 1 116 ? -19.301 4.662 8.283 1.00 97.94 116 ARG A N 1
ATOM 927 C CA . ARG A 1 116 ? -19.951 3.352 8.418 1.00 97.94 116 ARG A CA 1
ATOM 928 C C . ARG A 1 116 ? -21.271 3.421 9.185 1.00 97.94 116 ARG A C 1
ATOM 930 O O . ARG A 1 116 ? -21.749 2.404 9.669 1.00 97.94 116 ARG A O 1
ATOM 937 N N . GLU A 1 117 ? -21.830 4.619 9.346 1.00 98.00 117 GLU A N 1
ATOM 938 C CA . GLU A 1 117 ? -23.116 4.806 10.016 1.00 98.00 117 GLU A CA 1
ATOM 939 C C . GLU A 1 117 ? -24.246 4.321 9.089 1.00 98.00 117 GLU A C 1
ATOM 941 O O . GLU A 1 117 ? -24.339 4.804 7.959 1.00 98.00 117 GLU A O 1
ATOM 946 N N . PRO A 1 118 ? -25.101 3.371 9.512 1.00 98.00 118 PRO A N 1
ATOM 947 C CA . PRO A 1 118 ? -26.204 2.905 8.679 1.00 98.00 118 PRO A CA 1
ATOM 948 C C . PRO A 1 118 ? -27.209 4.020 8.371 1.00 98.00 118 PRO A C 1
ATOM 950 O O . PRO A 1 118 ? -27.536 4.836 9.231 1.00 98.00 118 PRO A O 1
ATOM 953 N N . PHE A 1 119 ? -27.784 4.001 7.167 1.00 97.81 119 PHE A N 1
ATOM 954 C CA . PHE A 1 119 ? -28.876 4.897 6.786 1.00 97.81 119 PHE A CA 1
ATOM 955 C C . PHE A 1 119 ? -30.160 4.100 6.538 1.00 97.81 119 PHE A C 1
ATOM 957 O O . PHE A 1 119 ? -30.371 3.506 5.477 1.00 97.81 119 PHE A O 1
ATOM 964 N N . GLY A 1 120 ? -31.035 4.055 7.544 1.00 96.75 120 GLY A N 1
ATOM 965 C CA . GLY A 1 120 ? -32.244 3.234 7.503 1.00 96.75 120 GLY A CA 1
ATOM 966 C C . GLY A 1 120 ? -31.902 1.744 7.412 1.00 96.75 120 GLY A C 1
ATOM 967 O O . GLY A 1 120 ? -31.422 1.162 8.376 1.00 96.75 120 GLY A O 1
ATOM 968 N N . ARG A 1 121 ? -32.166 1.123 6.254 1.00 97.75 121 ARG A N 1
ATOM 969 C CA . ARG A 1 121 ? -31.829 -0.289 5.973 1.00 97.75 121 ARG A CA 1
ATOM 970 C C . ARG A 1 121 ? -30.578 -0.456 5.101 1.00 97.75 121 ARG A C 1
ATOM 972 O O . ARG A 1 121 ? -30.311 -1.560 4.634 1.00 97.75 121 ARG A O 1
ATOM 979 N N . LEU A 1 122 ? -29.846 0.629 4.846 1.00 98.44 122 LEU A N 1
ATOM 980 C CA . LEU A 1 122 ? -28.577 0.606 4.125 1.00 98.44 122 LEU A CA 1
ATOM 981 C C . LEU A 1 122 ? -27.427 0.512 5.127 1.00 98.44 122 LEU A C 1
ATOM 983 O O . LEU A 1 122 ? -27.296 1.369 6.000 1.00 98.44 122 LEU A O 1
ATOM 987 N N . TYR A 1 123 ? -26.603 -0.518 4.970 1.00 98.56 123 TYR A N 1
ATOM 988 C CA . TYR A 1 123 ? -25.396 -0.755 5.757 1.00 98.56 123 TYR A CA 1
ATOM 989 C C . TYR A 1 123 ? -24.181 -0.667 4.836 1.00 98.56 123 TYR A C 1
ATOM 991 O O . TYR A 1 123 ? -24.243 -1.100 3.684 1.00 98.56 123 TYR A O 1
ATOM 999 N N . PHE A 1 124 ? -23.088 -0.096 5.336 1.00 98.69 124 PHE A N 1
ATOM 1000 C CA . PHE A 1 124 ? -21.909 0.213 4.529 1.00 98.69 124 PHE A CA 1
ATOM 1001 C C . PHE A 1 124 ? -20.769 -0.757 4.841 1.00 98.69 124 PHE A C 1
ATOM 1003 O O . PHE A 1 124 ? -20.279 -0.815 5.969 1.00 98.69 124 PHE A O 1
ATOM 1010 N N . ALA A 1 125 ? -20.360 -1.516 3.828 1.00 98.56 125 ALA A N 1
ATOM 1011 C CA . ALA A 1 125 ? -19.168 -2.360 3.839 1.00 98.56 125 ALA A CA 1
ATOM 1012 C C . ALA A 1 125 ? -18.045 -1.695 3.020 1.00 98.56 125 ALA A C 1
ATOM 1014 O O . ALA A 1 125 ? -18.008 -0.474 2.880 1.00 98.56 125 ALA A O 1
ATOM 1015 N N . GLY A 1 126 ? -17.139 -2.497 2.459 1.00 98.19 126 GLY A N 1
ATOM 1016 C CA . GLY A 1 126 ? -15.978 -2.010 1.716 1.00 98.19 126 GLY A CA 1
ATOM 1017 C C . GLY A 1 126 ? -14.819 -1.682 2.650 1.00 98.19 126 GLY A C 1
ATOM 1018 O O . GLY A 1 126 ? -15.025 -1.287 3.800 1.00 98.19 126 GLY A O 1
ATOM 1019 N N . THR A 1 127 ? -13.596 -1.876 2.159 1.00 98.62 127 THR A N 1
ATOM 1020 C CA . THR A 1 127 ? -12.382 -1.823 2.989 1.00 98.62 127 THR A CA 1
ATOM 1021 C C . THR A 1 127 ? -12.201 -0.482 3.703 1.00 98.62 127 THR A C 1
ATOM 1023 O O . THR A 1 127 ? -11.711 -0.444 4.825 1.00 98.62 127 THR A O 1
ATOM 1026 N N . GLU A 1 128 ? -12.691 0.612 3.118 1.00 98.50 128 GLU A N 1
ATOM 1027 C CA . GLU A 1 128 ? -12.701 1.951 3.713 1.00 98.50 128 GLU A CA 1
ATOM 1028 C C . GLU A 1 128 ? -13.455 2.029 5.046 1.00 98.50 128 GLU A C 1
ATOM 1030 O O . GLU A 1 128 ? -13.204 2.925 5.848 1.00 98.50 128 GLU A O 1
ATOM 1035 N N . THR A 1 129 ? -14.398 1.118 5.286 1.00 98.50 129 THR A N 1
ATOM 1036 C CA . THR A 1 129 ? -15.212 1.094 6.507 1.00 98.50 129 THR A CA 1
ATOM 1037 C C . THR A 1 129 ? -14.653 0.171 7.590 1.00 98.50 129 THR A C 1
ATOM 1039 O O . THR A 1 129 ? -15.235 0.110 8.679 1.00 98.50 129 THR A O 1
ATOM 1042 N N . ALA A 1 130 ? -13.537 -0.516 7.331 1.00 98.44 130 ALA A N 1
ATOM 1043 C CA . ALA A 1 130 ? -12.850 -1.360 8.305 1.00 98.44 130 ALA A CA 1
ATOM 1044 C C . ALA A 1 130 ? -12.220 -0.538 9.440 1.00 98.44 130 ALA A C 1
ATOM 1046 O O . ALA A 1 130 ? -12.055 0.687 9.347 1.00 98.44 130 ALA A O 1
ATOM 1047 N N . THR A 1 131 ? -11.882 -1.209 10.536 1.00 98.06 131 THR A N 1
ATOM 1048 C CA . THR A 1 131 ? -11.124 -0.615 11.649 1.00 98.06 131 THR A CA 1
ATOM 1049 C C . THR A 1 131 ? -9.672 -1.068 11.683 1.00 98.06 131 THR A C 1
ATOM 1051 O O . THR A 1 131 ? -8.815 -0.300 12.120 1.00 98.06 131 THR A O 1
ATOM 1054 N N . GLU A 1 132 ? -9.383 -2.245 11.141 1.00 97.69 132 GLU A N 1
ATOM 1055 C CA . GLU A 1 132 ? -8.051 -2.804 10.988 1.00 97.69 132 GLU A CA 1
ATOM 1056 C C . GLU A 1 132 ? -7.762 -3.007 9.497 1.00 97.69 132 GLU A C 1
ATOM 1058 O O . GLU A 1 132 ? -8.629 -3.375 8.708 1.00 97.69 132 GLU A O 1
ATOM 1063 N N . TRP A 1 133 ? -6.540 -2.668 9.074 1.00 97.94 133 TRP A N 1
ATOM 1064 C CA . TRP A 1 133 ? -6.092 -2.825 7.682 1.00 97.94 133 TRP A CA 1
ATOM 1065 C C . TRP A 1 133 ? -7.034 -2.232 6.611 1.00 97.94 133 TRP A C 1
ATOM 1067 O O . TRP A 1 133 ? -7.089 -2.716 5.477 1.00 97.94 133 TRP A O 1
ATOM 1077 N N . SER A 1 134 ? -7.740 -1.141 6.934 1.00 98.31 134 SER A N 1
ATOM 1078 C CA . SER A 1 134 ? -8.533 -0.371 5.965 1.00 98.31 134 SER A CA 1
ATOM 1079 C C . SER A 1 134 ? -7.687 0.002 4.744 1.00 98.31 134 SER A C 1
ATOM 1081 O O . SER A 1 134 ? -6.599 0.569 4.868 1.00 98.31 134 SER A O 1
ATOM 1083 N N . GLY A 1 135 ? -8.211 -0.284 3.554 1.00 97.56 135 GLY A N 1
ATOM 1084 C CA . GLY A 1 135 ? -7.520 -0.125 2.273 1.00 97.56 135 GLY A CA 1
ATOM 1085 C C . GLY A 1 135 ? -6.855 -1.396 1.735 1.00 97.56 135 GLY A C 1
ATOM 1086 O O . GLY A 1 135 ? -6.306 -1.364 0.634 1.00 97.56 135 GLY A O 1
ATOM 1087 N N . TYR A 1 136 ? -6.916 -2.505 2.476 1.00 98.50 136 TYR A N 1
ATOM 1088 C CA . TYR A 1 136 ? -6.419 -3.819 2.064 1.00 98.50 136 TYR A CA 1
ATOM 1089 C C . TYR A 1 136 ? -7.561 -4.821 1.864 1.00 98.50 136 TYR A C 1
ATOM 1091 O O . TYR A 1 136 ? -8.710 -4.571 2.236 1.00 98.50 136 TYR A O 1
ATOM 1099 N N . MET A 1 137 ? -7.235 -5.983 1.289 1.00 98.62 137 MET A N 1
ATOM 1100 C CA . MET A 1 137 ? -8.178 -7.104 1.177 1.00 98.62 137 MET A CA 1
ATOM 1101 C C . MET A 1 137 ? -8.689 -7.550 2.553 1.00 98.62 137 MET A C 1
ATOM 1103 O O . MET A 1 137 ? -9.877 -7.813 2.686 1.00 98.62 137 MET A O 1
ATOM 1107 N N . GLU A 1 138 ? -7.828 -7.528 3.575 1.00 98.31 138 GLU A N 1
ATOM 1108 C CA . GLU A 1 138 ? -8.192 -7.833 4.965 1.00 98.31 138 GLU A CA 1
ATOM 1109 C C . GLU A 1 138 ? -9.337 -6.943 5.467 1.00 98.31 138 GLU A C 1
ATOM 1111 O O . GLU A 1 138 ? -10.396 -7.430 5.855 1.00 98.31 138 GLU A O 1
ATOM 1116 N N . GLY A 1 139 ? -9.195 -5.620 5.323 1.00 98.50 139 GLY A N 1
ATOM 1117 C CA . GLY A 1 139 ? -10.261 -4.686 5.680 1.00 98.50 139 GLY A CA 1
ATOM 1118 C C . GLY A 1 139 ? -11.543 -4.894 4.863 1.00 98.50 139 GLY A C 1
ATOM 1119 O O . GLY A 1 139 ? -12.641 -4.650 5.359 1.00 98.50 139 GLY A O 1
ATOM 1120 N N . ALA A 1 140 ? -11.450 -5.376 3.616 1.00 98.69 140 ALA A N 1
ATOM 1121 C CA . ALA A 1 140 ? -12.638 -5.687 2.819 1.00 98.69 140 ALA A CA 1
ATOM 1122 C C . ALA A 1 140 ? -13.434 -6.859 3.420 1.00 98.69 140 ALA A C 1
ATOM 1124 O O . ALA A 1 140 ? -14.666 -6.795 3.453 1.00 98.69 140 ALA A O 1
ATOM 1125 N N . VAL A 1 141 ? -12.736 -7.886 3.919 1.00 98.62 141 VAL A N 1
ATOM 1126 C CA . VAL A 1 141 ? -13.341 -9.019 4.633 1.00 98.62 141 VAL A CA 1
ATOM 1127 C C . VAL A 1 141 ? -13.949 -8.540 5.951 1.00 98.62 141 VAL A C 1
ATOM 1129 O O . VAL A 1 141 ? -15.157 -8.696 6.139 1.00 98.62 141 VAL A O 1
ATOM 1132 N N . GLU A 1 142 ? -13.167 -7.864 6.803 1.00 98.62 142 GLU A N 1
ATOM 1133 C CA . GLU A 1 142 ? -13.622 -7.349 8.107 1.00 98.62 142 GLU A CA 1
ATOM 1134 C C . GLU A 1 142 ? -14.914 -6.527 7.964 1.00 98.62 142 GLU A C 1
ATOM 1136 O O . GLU A 1 142 ? -15.930 -6.794 8.617 1.00 98.62 142 GLU A O 1
ATOM 1141 N N . ALA A 1 143 ? -14.903 -5.549 7.054 1.00 98.62 143 ALA A N 1
ATOM 1142 C CA . ALA A 1 143 ? -16.030 -4.663 6.815 1.00 98.62 143 ALA A CA 1
ATOM 1143 C C . ALA A 1 143 ? -17.254 -5.382 6.235 1.00 98.62 143 ALA A C 1
ATOM 1145 O O . ALA A 1 143 ? -18.384 -5.077 6.626 1.00 98.62 143 ALA A O 1
ATOM 1146 N N . GLY A 1 144 ? -17.043 -6.315 5.300 1.00 98.69 144 GLY A N 1
ATOM 1147 C CA . GLY A 1 144 ? -18.109 -7.096 4.674 1.00 98.69 144 GLY A CA 1
ATOM 1148 C C . GLY A 1 144 ? -18.843 -7.964 5.686 1.00 98.69 144 GLY A C 1
ATOM 1149 O O . GLY A 1 144 ? -20.073 -7.915 5.784 1.00 98.69 144 GLY A O 1
ATOM 1150 N N . GLU A 1 145 ? -18.095 -8.708 6.495 1.00 98.69 145 GLU A N 1
ATOM 1151 C CA . GLU A 1 145 ? -18.696 -9.549 7.518 1.00 98.69 145 GLU A CA 1
ATOM 1152 C C . GLU A 1 145 ? -19.358 -8.736 8.631 1.00 98.69 145 GLU A C 1
ATOM 1154 O O . GLU A 1 145 ? -20.450 -9.086 9.087 1.00 98.69 145 GLU A O 1
ATOM 1159 N N . ARG A 1 146 ? -18.733 -7.635 9.068 1.00 98.69 146 ARG A N 1
ATOM 1160 C CA . ARG A 1 146 ? -19.317 -6.744 10.076 1.00 98.69 146 ARG A CA 1
ATOM 1161 C C . ARG A 1 146 ? -20.644 -6.167 9.588 1.00 98.69 146 ARG A C 1
ATOM 1163 O O . ARG A 1 146 ? -21.624 -6.267 10.321 1.00 98.69 146 ARG A O 1
ATOM 1170 N N . ALA A 1 147 ? -20.722 -5.666 8.353 1.00 98.69 147 ALA A N 1
ATOM 1171 C CA . ALA A 1 147 ? -21.974 -5.169 7.775 1.00 98.69 147 ALA A CA 1
ATOM 1172 C C . ALA A 1 147 ? -23.059 -6.261 7.686 1.00 98.69 147 ALA A C 1
ATOM 1174 O O . ALA A 1 147 ? -24.225 -6.019 8.004 1.00 98.69 147 ALA A O 1
ATOM 1175 N N . ALA A 1 148 ? -22.687 -7.495 7.324 1.00 98.62 148 ALA A N 1
ATOM 1176 C CA . ALA A 1 148 ? -23.618 -8.624 7.334 1.00 98.62 148 ALA A CA 1
ATOM 1177 C C . ALA A 1 148 ? -24.141 -8.927 8.751 1.00 98.62 148 ALA A C 1
ATOM 1179 O O . ALA A 1 148 ? -25.339 -9.157 8.941 1.00 98.62 148 ALA A O 1
ATOM 1180 N N . ARG A 1 149 ? -23.270 -8.876 9.767 1.00 98.62 149 ARG A N 1
ATOM 1181 C CA . ARG A 1 149 ? -23.658 -9.072 11.173 1.00 98.62 149 ARG A CA 1
ATOM 1182 C C . ARG A 1 149 ? -24.526 -7.933 11.711 1.00 98.62 149 ARG A C 1
ATOM 1184 O O . ARG A 1 149 ? -25.435 -8.211 12.491 1.00 98.62 149 ARG A O 1
ATOM 1191 N N . GLU A 1 150 ? -24.324 -6.692 11.268 1.00 98.56 150 GLU A N 1
ATOM 1192 C CA . GLU A 1 150 ? -25.218 -5.563 11.580 1.00 98.56 150 GLU A CA 1
ATOM 1193 C C . GLU A 1 150 ? -26.645 -5.829 11.075 1.00 98.56 150 GLU A C 1
ATOM 1195 O O . GLU A 1 150 ? -27.611 -5.673 11.827 1.00 98.56 150 GLU A O 1
ATOM 1200 N N . ILE A 1 151 ? -26.783 -6.335 9.843 1.00 98.62 151 ILE A N 1
ATOM 1201 C CA . ILE A 1 151 ? -28.077 -6.738 9.273 1.00 98.62 151 ILE A CA 1
ATOM 1202 C C . ILE A 1 151 ? -28.684 -7.901 10.068 1.00 98.62 151 ILE A C 1
ATOM 1204 O O . ILE A 1 151 ? -29.858 -7.853 10.437 1.00 98.62 151 ILE A O 1
ATOM 1208 N N . MET A 1 152 ? -27.902 -8.940 10.381 1.00 98.44 152 MET A N 1
ATOM 1209 C CA . MET A 1 152 ? -28.384 -10.071 11.186 1.00 98.44 152 MET A CA 1
ATOM 1210 C C . MET A 1 152 ? -28.865 -9.633 12.573 1.00 98.44 152 MET A C 1
ATOM 1212 O O . MET A 1 152 ? -29.872 -10.150 13.061 1.00 98.44 152 MET A O 1
ATOM 1216 N N . CYS A 1 153 ? -28.179 -8.671 13.191 1.00 98.19 153 CYS A N 1
ATOM 1217 C CA . CYS A 1 153 ? -28.590 -8.083 14.459 1.00 98.19 153 CYS A CA 1
ATOM 1218 C C . CYS A 1 153 ? -29.923 -7.335 14.320 1.00 98.19 153 CYS A C 1
ATOM 1220 O O . CYS A 1 153 ? -30.824 -7.540 15.131 1.00 98.19 153 CYS A O 1
ATOM 1222 N N . ALA A 1 154 ? -30.093 -6.529 13.268 1.00 97.69 154 ALA A N 1
ATOM 1223 C CA . ALA A 1 154 ? -31.347 -5.823 12.997 1.00 97.69 154 ALA A CA 1
ATOM 1224 C C . ALA A 1 154 ? -32.524 -6.776 12.715 1.00 97.69 154 ALA A C 1
ATOM 1226 O O . ALA A 1 154 ? -33.669 -6.467 13.036 1.00 97.69 154 ALA A O 1
ATOM 1227 N N . MET A 1 155 ? -32.246 -7.961 12.163 1.00 98.19 155 MET A N 1
ATOM 1228 C CA . MET A 1 155 ? -33.227 -9.036 11.969 1.00 98.19 155 MET A CA 1
ATOM 1229 C C . MET A 1 155 ? -33.521 -9.849 13.243 1.00 98.19 155 MET A C 1
ATOM 1231 O O . MET A 1 155 ? -34.287 -10.809 13.178 1.00 98.19 155 MET A O 1
ATOM 1235 N N . GLY A 1 156 ? -32.888 -9.535 14.379 1.00 97.81 156 GLY A N 1
ATOM 1236 C CA . GLY A 1 156 ? -33.040 -10.282 15.631 1.00 97.81 156 GLY A CA 1
ATOM 1237 C C . GLY A 1 156 ? -32.379 -11.666 15.632 1.00 97.81 156 GLY A C 1
ATOM 1238 O O . GLY A 1 156 ? -32.694 -12.491 16.485 1.00 97.81 156 GLY A O 1
ATOM 1239 N N . LYS A 1 157 ? -31.474 -11.947 14.683 1.00 98.19 157 LYS A N 1
ATOM 1240 C CA . LYS A 1 157 ? -30.766 -13.238 14.571 1.00 98.19 157 LYS A CA 1
ATOM 1241 C C . LYS A 1 157 ? -29.461 -13.292 15.365 1.00 98.19 157 LYS A C 1
ATOM 1243 O O . LYS A 1 157 ? -28.890 -14.368 15.519 1.00 98.19 157 LYS A O 1
ATOM 1248 N N . LEU A 1 158 ? -28.952 -12.142 15.797 1.00 97.69 158 LEU A N 1
ATOM 1249 C CA . LEU A 1 158 ? -27.629 -11.998 16.396 1.00 97.69 158 LEU A CA 1
ATOM 1250 C C . LEU A 1 158 ? -27.676 -10.930 17.496 1.00 97.69 158 LEU A C 1
ATOM 1252 O O . LEU A 1 158 ? -28.376 -9.930 17.355 1.00 97.69 158 LEU A O 1
ATOM 1256 N N . HIS A 1 159 ? -26.959 -11.144 18.600 1.00 97.50 159 HIS A N 1
ATOM 1257 C CA . HIS A 1 159 ? -26.898 -10.174 19.696 1.00 97.50 159 HIS A CA 1
ATOM 1258 C C . HIS A 1 159 ? -25.960 -9.006 19.327 1.00 97.50 159 HIS A C 1
ATOM 1260 O O . HIS A 1 159 ? -24.900 -9.269 18.758 1.00 97.50 159 HIS A O 1
ATOM 1266 N N . PRO A 1 160 ? -26.243 -7.738 19.699 1.00 96.62 160 PRO A N 1
ATOM 1267 C CA . PRO A 1 160 ? -25.402 -6.588 19.332 1.00 96.62 160 PRO A CA 1
ATOM 1268 C C . PRO A 1 160 ? -23.910 -6.743 19.668 1.00 96.62 160 PRO A C 1
ATOM 1270 O O . PRO A 1 160 ? -23.045 -6.348 18.891 1.00 96.62 160 PRO A O 1
ATOM 1273 N N . GLY A 1 161 ? -23.593 -7.395 20.791 1.00 96.75 161 GLY A N 1
ATOM 1274 C CA . GLY A 1 161 ? -22.212 -7.687 21.203 1.00 96.75 161 GLY A CA 1
ATOM 1275 C C . GLY A 1 161 ? -21.454 -8.682 20.311 1.00 96.75 161 GLY A C 1
ATOM 1276 O O . GLY A 1 161 ? -20.284 -8.934 20.558 1.00 96.75 161 GLY A O 1
ATOM 1277 N N . GLN A 1 162 ? -22.102 -9.265 19.301 1.00 96.12 162 GLN A N 1
ATOM 1278 C CA . GLN A 1 162 ? -21.494 -10.201 18.351 1.00 96.12 162 GLN A CA 1
ATOM 1279 C C . GLN A 1 162 ? -21.267 -9.574 16.966 1.00 96.12 162 GLN A C 1
ATOM 1281 O O . GLN A 1 162 ? -20.827 -10.282 16.060 1.00 96.12 162 GLN A O 1
ATOM 1286 N N . ILE A 1 163 ? -21.601 -8.289 16.773 1.00 97.81 163 ILE A N 1
ATOM 1287 C CA . ILE A 1 163 ? -21.386 -7.577 15.501 1.00 97.81 163 ILE A CA 1
ATOM 1288 C C . ILE A 1 163 ? -19.889 -7.444 15.213 1.00 97.81 163 ILE A C 1
ATOM 1290 O O . ILE A 1 163 ? -19.432 -7.742 14.109 1.00 9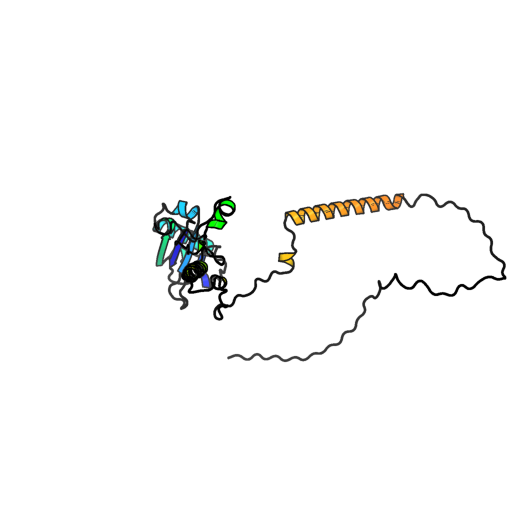7.81 163 ILE A O 1
ATOM 1294 N N . TRP A 1 164 ? -19.129 -7.041 16.228 1.00 97.69 164 TRP A N 1
ATOM 1295 C CA . TRP A 1 164 ? -17.677 -6.957 16.182 1.00 97.69 164 TRP A CA 1
ATOM 1296 C C . TRP A 1 164 ? -17.099 -8.232 16.779 1.00 97.69 164 TRP A C 1
ATOM 1298 O O . TRP A 1 164 ? -17.432 -8.596 17.908 1.00 97.69 164 TRP A O 1
ATOM 1308 N N . LYS A 1 165 ? -16.268 -8.928 16.006 1.00 94.56 165 LYS A N 1
ATOM 1309 C CA . LYS A 1 165 ? -15.613 -10.163 16.424 1.00 94.56 165 LYS A CA 1
ATOM 1310 C C . LYS A 1 165 ? -14.116 -10.043 16.165 1.00 94.56 165 LYS A C 1
ATOM 1312 O O . LYS A 1 165 ? -13.765 -9.624 15.067 1.00 94.56 165 LYS A O 1
ATOM 1317 N N . PRO A 1 166 ? -13.266 -10.391 17.141 1.00 95.38 166 PRO A N 1
ATOM 1318 C CA . PRO A 1 166 ? -11.848 -10.561 16.880 1.00 95.38 166 PRO A CA 1
ATOM 1319 C C . PRO A 1 166 ? -11.633 -11.824 16.043 1.00 95.38 166 PRO A C 1
ATOM 1321 O O . PRO A 1 166 ? -12.272 -12.850 16.302 1.00 95.38 166 PRO A O 1
ATOM 1324 N N . GLU A 1 167 ? -10.726 -11.744 15.076 1.00 97.00 167 GLU A N 1
ATOM 1325 C CA . GLU A 1 167 ? -10.299 -12.900 14.293 1.00 97.00 167 GLU A CA 1
ATOM 1326 C C . GLU A 1 167 ? -9.195 -13.662 15.053 1.00 97.00 167 GLU A C 1
ATOM 1328 O O . GLU A 1 167 ? -8.304 -13.029 15.632 1.00 97.00 167 GLU A O 1
ATOM 1333 N N . PRO A 1 168 ? -9.239 -15.005 15.120 1.00 96.88 168 PRO A N 1
ATOM 1334 C CA . PRO A 1 168 ? -8.130 -15.797 15.645 1.00 96.88 168 PRO A CA 1
ATOM 1335 C C . PRO A 1 168 ? -6.847 -15.605 14.822 1.00 96.88 168 PRO A C 1
ATOM 1337 O O . PRO A 1 168 ? -6.895 -15.428 13.609 1.00 96.88 168 PRO A O 1
ATOM 1340 N N . GLU A 1 169 ? -5.682 -15.689 15.467 1.00 96.06 169 GLU A N 1
ATOM 1341 C CA . GLU A 1 169 ? -4.401 -15.554 14.766 1.00 96.06 169 GLU A CA 1
ATOM 1342 C C . GLU A 1 169 ? -4.169 -16.704 13.770 1.00 96.06 169 GLU A C 1
ATOM 1344 O O . GLU A 1 169 ? -4.407 -17.878 14.071 1.00 96.06 169 GLU A O 1
ATOM 1349 N N . CYS A 1 170 ? -3.664 -16.362 12.582 1.00 96.75 170 CYS A N 1
ATOM 1350 C CA . CYS A 1 170 ? -3.306 -17.332 11.555 1.00 96.75 170 CYS A CA 1
ATOM 1351 C C . CYS A 1 170 ? -2.049 -18.117 11.960 1.00 96.75 170 CYS A C 1
ATOM 1353 O O . CYS A 1 170 ? -0.969 -17.549 12.113 1.00 96.75 170 CYS A O 1
ATOM 1355 N N . LEU A 1 171 ? -2.176 -19.441 12.074 1.00 97.06 171 LEU A N 1
ATOM 1356 C CA . LEU A 1 171 ? -1.059 -20.319 12.441 1.00 97.06 171 LEU A CA 1
ATOM 1357 C C . LEU A 1 171 ? -0.012 -20.457 11.324 1.00 97.06 171 LEU A C 1
ATOM 1359 O O . LEU A 1 171 ? 1.161 -20.681 11.616 1.00 97.06 171 LEU A O 1
ATOM 1363 N N . ASP A 1 172 ? -0.421 -20.301 10.061 1.00 97.69 172 ASP A N 1
ATOM 1364 C CA . ASP A 1 172 ? 0.469 -20.419 8.898 1.00 97.69 172 ASP A CA 1
ATOM 1365 C C . ASP A 1 172 ? 1.302 -19.147 8.664 1.00 97.69 172 ASP A C 1
ATOM 1367 O O . ASP A 1 172 ? 2.390 -19.202 8.088 1.00 97.69 172 ASP A O 1
ATOM 1371 N N . VAL A 1 173 ? 0.802 -17.992 9.116 1.00 97.12 173 VAL A N 1
ATOM 1372 C CA . VAL A 1 173 ? 1.460 -16.683 8.988 1.00 97.12 173 VAL A CA 1
ATOM 1373 C C . VAL A 1 173 ? 1.397 -15.955 10.339 1.00 97.12 173 VAL A C 1
ATOM 1375 O O . VAL A 1 173 ? 0.620 -15.010 10.490 1.00 97.12 173 VAL A O 1
ATOM 1378 N N . PRO A 1 174 ? 2.190 -16.390 11.338 1.00 96.38 174 PRO A N 1
ATOM 1379 C CA . PRO A 1 174 ? 2.148 -15.816 12.680 1.00 96.38 174 PRO A CA 1
ATOM 1380 C C . PRO A 1 174 ? 2.690 -14.382 12.701 1.00 96.38 174 PRO A C 1
ATOM 1382 O O . PRO A 1 174 ? 3.660 -14.047 12.008 1.00 96.38 174 PRO A O 1
ATOM 1385 N N . ALA A 1 175 ? 2.100 -13.532 13.541 1.00 95.88 175 ALA A N 1
ATOM 1386 C CA . ALA A 1 175 ? 2.512 -12.145 13.684 1.00 95.88 175 ALA A CA 1
ATOM 1387 C C . ALA A 1 175 ? 3.727 -12.035 14.618 1.00 95.88 175 ALA A C 1
ATOM 1389 O O . ALA A 1 175 ? 3.641 -12.214 15.833 1.00 95.88 175 ALA A O 1
ATOM 1390 N N . LEU A 1 176 ? 4.889 -11.688 14.061 1.00 96.25 176 LEU A N 1
ATOM 1391 C CA . LEU A 1 176 ? 6.064 -11.380 14.876 1.00 96.25 176 LEU A CA 1
ATOM 1392 C C . LEU A 1 176 ? 5.928 -9.982 15.504 1.00 96.25 176 LEU A C 1
ATOM 1394 O O . LEU A 1 176 ? 5.547 -9.033 14.813 1.00 96.25 176 LEU A O 1
ATOM 1398 N N . PRO A 1 177 ? 6.274 -9.807 16.793 1.00 96.38 177 PRO A N 1
ATOM 1399 C CA . PRO A 1 177 ? 6.149 -8.515 17.453 1.00 96.38 177 PRO A CA 1
ATOM 1400 C C . PRO A 1 177 ? 7.147 -7.497 16.889 1.00 96.38 177 PRO A C 1
ATOM 1402 O O . PRO A 1 177 ? 8.308 -7.815 16.618 1.00 96.38 177 PRO A O 1
ATOM 1405 N N . PHE A 1 178 ? 6.727 -6.234 16.793 1.00 95.62 178 PHE A N 1
ATOM 1406 C CA . PHE A 1 178 ? 7.637 -5.131 16.492 1.00 95.62 178 PHE A CA 1
ATOM 1407 C C . PHE A 1 178 ? 8.526 -4.836 17.706 1.00 95.62 178 PHE A C 1
ATOM 1409 O O . PHE A 1 178 ? 8.054 -4.369 18.743 1.00 95.62 178 PHE A O 1
ATOM 1416 N N . ILE A 1 179 ? 9.827 -5.099 17.578 1.00 96.62 179 ILE A N 1
ATOM 1417 C CA . ILE A 1 179 ? 10.806 -4.882 18.647 1.00 96.62 179 ILE A CA 1
ATOM 1418 C C . ILE A 1 179 ? 11.580 -3.597 18.360 1.00 96.62 179 ILE A C 1
ATOM 1420 O O . ILE A 1 179 ? 12.268 -3.496 17.349 1.00 96.62 179 ILE A O 1
ATOM 1424 N N . THR A 1 180 ? 11.517 -2.638 19.284 1.00 97.56 180 THR A N 1
ATOM 1425 C CA . THR A 1 180 ? 12.351 -1.426 19.253 1.00 97.56 180 THR A CA 1
ATOM 1426 C C . THR A 1 180 ? 13.497 -1.530 20.254 1.00 97.56 180 THR A C 1
ATOM 1428 O O . THR A 1 180 ? 13.292 -1.811 21.443 1.00 97.56 180 THR A O 1
ATOM 1431 N N . THR A 1 181 ? 14.707 -1.234 19.803 1.00 98.06 181 THR A N 1
ATOM 1432 C CA . THR A 1 181 ? 15.920 -1.185 20.620 1.00 98.06 181 THR A CA 1
ATOM 1433 C C . THR A 1 181 ? 15.871 -0.056 21.656 1.00 98.06 181 THR A C 1
ATOM 1435 O O . THR A 1 181 ? 14.981 0.800 21.677 1.00 98.06 181 THR A O 1
ATOM 1438 N N . PHE A 1 182 ? 16.835 -0.050 22.579 1.00 98.00 182 PHE A N 1
ATOM 1439 C CA . PHE A 1 182 ? 17.004 1.060 23.516 1.00 98.00 182 PHE A CA 1
ATOM 1440 C C . PHE A 1 182 ? 17.280 2.380 22.781 1.00 98.00 182 PHE A C 1
ATOM 1442 O O . PHE A 1 182 ? 16.667 3.397 23.101 1.00 98.00 182 PHE A O 1
ATOM 1449 N N . TRP A 1 183 ? 18.159 2.366 21.776 1.00 97.94 183 TRP A N 1
ATOM 1450 C CA . TRP A 1 183 ? 18.569 3.581 21.074 1.00 97.94 183 TRP A CA 1
ATOM 1451 C C . TRP A 1 183 ? 17.478 4.141 20.166 1.00 97.94 183 TRP A C 1
ATOM 1453 O O . TRP A 1 183 ? 17.291 5.349 20.156 1.00 97.94 183 TRP A O 1
ATOM 1463 N N . GLU A 1 184 ? 16.691 3.306 19.487 1.00 97.88 184 GLU A N 1
ATOM 1464 C CA . GLU A 1 184 ? 15.542 3.789 18.699 1.00 97.88 184 GLU A CA 1
ATOM 1465 C C . GLU A 1 184 ? 14.513 4.533 19.557 1.00 97.88 184 GLU A C 1
ATOM 1467 O O . GLU A 1 184 ? 13.905 5.495 19.099 1.00 97.88 184 GLU A O 1
ATOM 1472 N N . ARG A 1 185 ? 14.347 4.122 20.820 1.00 98.00 185 ARG A N 1
ATOM 1473 C CA . ARG A 1 185 ? 13.417 4.763 21.759 1.00 98.00 185 ARG A CA 1
ATOM 1474 C C . ARG A 1 185 ? 13.978 6.019 22.420 1.00 98.00 185 ARG A C 1
ATOM 1476 O O . ARG A 1 185 ? 13.213 6.925 22.730 1.00 98.00 185 ARG A O 1
ATOM 1483 N N . ASN A 1 186 ? 15.284 6.049 22.687 1.00 97.62 186 ASN A N 1
ATOM 1484 C CA . ASN A 1 186 ? 15.895 7.072 23.543 1.00 97.62 186 ASN A CA 1
ATOM 1485 C C . ASN A 1 186 ? 16.790 8.068 22.797 1.00 97.62 186 ASN A C 1
ATOM 1487 O O . ASN A 1 186 ? 17.169 9.082 23.383 1.00 97.62 186 ASN A O 1
ATOM 1491 N N . MET A 1 187 ? 17.151 7.819 21.533 1.00 97.75 187 MET A N 1
ATOM 1492 C CA . MET A 1 187 ? 17.879 8.817 20.750 1.00 97.75 187 MET A CA 1
ATOM 1493 C C . MET A 1 187 ? 17.017 10.076 20.586 1.00 97.75 187 MET A C 1
ATOM 1495 O O . MET A 1 187 ? 15.848 9.978 20.202 1.00 97.75 187 MET A O 1
ATOM 1499 N N . PRO A 1 188 ? 17.566 11.271 20.867 1.00 97.19 188 PRO A N 1
ATOM 1500 C CA . PRO A 1 188 ? 16.805 12.497 20.731 1.00 97.19 188 PRO A CA 1
ATOM 1501 C C . PRO A 1 188 ? 16.518 12.783 19.255 1.00 97.19 188 PRO A C 1
ATOM 1503 O O . PRO A 1 188 ? 17.317 12.479 18.369 1.00 97.19 188 PRO A O 1
ATOM 1506 N N . SER A 1 189 ? 15.403 13.463 18.991 1.00 98.19 189 SER A N 1
ATOM 1507 C CA . SER A 1 189 ? 15.197 14.101 17.689 1.00 98.19 189 SER A CA 1
ATOM 1508 C C . SER A 1 189 ? 16.266 15.171 17.440 1.00 98.19 189 SER A C 1
ATOM 1510 O O . SER A 1 189 ? 16.902 15.643 18.380 1.00 98.19 189 SER A O 1
ATOM 1512 N N . VAL A 1 190 ? 16.424 15.636 16.197 1.00 97.94 190 VAL A N 1
ATOM 1513 C CA . VAL A 1 190 ? 17.368 16.727 15.872 1.00 97.94 190 VAL A CA 1
ATOM 1514 C C . VAL A 1 190 ? 17.119 17.964 16.747 1.00 97.94 190 VAL A C 1
ATOM 1516 O O . VAL A 1 190 ? 18.052 18.530 17.310 1.00 97.94 190 VAL A O 1
ATOM 1519 N N . GLY A 1 191 ? 15.853 18.348 16.944 1.00 98.12 191 GLY A N 1
ATOM 1520 C CA . GLY A 1 191 ? 15.497 19.447 17.847 1.00 98.12 191 GLY A CA 1
ATOM 1521 C C . GLY A 1 191 ? 15.794 19.135 19.318 1.00 98.12 191 GLY A C 1
ATOM 1522 O O . GLY A 1 191 ? 16.232 20.015 20.056 1.00 98.12 191 GLY A O 1
ATOM 1523 N N . GLY A 1 192 ? 15.595 17.885 19.746 1.00 97.75 192 GLY A N 1
ATOM 1524 C CA . GLY A 1 192 ? 15.995 17.416 21.075 1.00 97.75 192 GLY A CA 1
ATOM 1525 C C . GLY A 1 192 ? 17.508 17.493 21.289 1.00 97.75 192 GLY A C 1
ATOM 1526 O O . GLY A 1 192 ? 17.950 17.958 22.335 1.00 97.75 192 GLY A O 1
ATOM 1527 N N . LEU A 1 193 ? 18.295 17.127 20.276 1.00 98.00 193 LEU A N 1
ATOM 1528 C CA . LEU A 1 193 ? 19.752 17.194 20.295 1.00 98.00 193 LEU A CA 1
ATOM 1529 C C . LEU A 1 193 ? 20.242 18.642 20.375 1.00 98.00 193 LEU A C 1
ATOM 1531 O O . LEU A 1 193 ? 21.090 18.940 21.206 1.00 98.00 193 LEU A O 1
ATOM 1535 N N . ILE A 1 194 ? 19.676 19.555 19.580 1.00 97.94 194 ILE A N 1
ATOM 1536 C CA . ILE A 1 194 ? 20.023 20.985 19.636 1.00 97.94 194 ILE A CA 1
ATOM 1537 C C . ILE A 1 194 ? 19.709 21.565 21.021 1.00 97.94 194 ILE A C 1
ATOM 1539 O O . ILE A 1 194 ? 20.527 22.290 21.584 1.00 97.94 194 ILE A O 1
ATOM 1543 N N . LYS A 1 195 ? 18.557 21.214 21.611 1.00 97.75 195 LYS A N 1
ATOM 1544 C CA . LYS A 1 195 ? 18.209 21.623 22.983 1.00 97.75 195 LYS A CA 1
ATOM 1545 C C . LYS A 1 195 ? 19.193 21.061 24.003 1.00 97.75 195 LYS A C 1
ATOM 1547 O O . LYS A 1 195 ? 19.649 21.803 24.867 1.00 97.75 195 LYS A O 1
ATOM 1552 N N . PHE A 1 196 ? 19.536 19.780 23.885 1.00 97.00 196 PHE A N 1
ATOM 1553 C CA . PHE A 1 196 ? 20.516 19.134 24.750 1.00 97.00 196 PHE A CA 1
ATOM 1554 C C . PHE A 1 196 ? 21.878 19.825 24.648 1.00 97.00 196 PHE A C 1
ATOM 1556 O O . PHE A 1 196 ? 22.414 20.249 25.663 1.00 97.00 196 PHE A O 1
ATOM 1563 N N . MET A 1 197 ? 22.382 20.050 23.432 1.00 97.19 197 MET A N 1
ATOM 1564 C CA . MET A 1 197 ? 23.626 20.783 23.191 1.00 97.19 197 MET A CA 1
ATOM 1565 C C . MET A 1 197 ? 23.580 22.200 23.769 1.00 97.19 197 MET A C 1
ATOM 1567 O O . MET A 1 197 ? 24.552 22.637 24.383 1.00 97.19 197 MET A O 1
ATOM 1571 N N . GLY A 1 198 ? 22.458 22.905 23.612 1.00 97.25 198 GLY A N 1
ATOM 1572 C CA . GLY A 1 198 ? 22.259 24.241 24.170 1.00 97.25 198 GLY A CA 1
ATOM 1573 C C . GLY A 1 198 ? 22.339 24.250 25.697 1.00 97.25 198 GLY A C 1
ATOM 1574 O O . GLY A 1 198 ? 23.083 25.045 26.267 1.00 97.25 198 GLY A O 1
ATOM 1575 N N . VAL A 1 199 ? 21.643 23.322 26.360 1.00 96.62 199 VAL A N 1
ATOM 1576 C CA . VAL A 1 199 ? 21.674 23.177 27.824 1.00 96.62 199 VAL A CA 1
ATOM 1577 C C . VAL A 1 199 ? 23.058 22.748 28.306 1.00 96.62 199 VAL A C 1
ATOM 1579 O O . VAL A 1 199 ? 23.586 23.354 29.232 1.00 96.62 199 VAL A O 1
ATOM 1582 N N . SER A 1 200 ? 23.682 21.753 27.673 1.00 96.19 200 SER A N 1
ATOM 1583 C CA . SER A 1 200 ? 25.029 21.297 28.030 1.00 96.19 200 SER A CA 1
ATOM 1584 C C . SER A 1 200 ? 26.064 22.410 27.884 1.00 96.19 200 SER A C 1
ATOM 1586 O O . SER A 1 200 ? 26.892 22.584 28.773 1.00 96.19 200 SER A O 1
ATOM 1588 N N . THR A 1 201 ? 25.989 23.202 26.810 1.00 96.38 201 THR A N 1
ATOM 1589 C CA . THR A 1 201 ? 26.879 24.354 26.601 1.00 96.38 201 THR A CA 1
ATOM 1590 C C . THR A 1 201 ? 26.645 25.426 27.661 1.00 96.38 201 THR A C 1
ATOM 1592 O O . THR A 1 201 ? 27.605 25.931 28.237 1.00 96.38 201 THR A O 1
ATOM 1595 N N . PHE A 1 202 ? 25.386 25.748 27.973 1.00 95.12 202 PHE A N 1
ATOM 1596 C CA . PHE A 1 202 ? 25.059 26.709 29.027 1.00 95.12 202 PHE A CA 1
ATOM 1597 C C . PHE A 1 202 ? 25.590 26.258 30.393 1.00 95.12 202 PHE A C 1
ATOM 1599 O O . PHE A 1 202 ? 26.296 27.014 31.059 1.00 95.12 202 PHE A O 1
ATOM 1606 N N . LEU A 1 203 ? 25.319 25.008 30.781 1.00 94.38 203 LEU A N 1
ATOM 1607 C CA . LEU A 1 203 ? 25.820 24.431 32.028 1.00 94.38 203 LEU A CA 1
ATOM 1608 C C . LEU A 1 203 ? 27.350 24.478 32.075 1.00 94.38 203 LEU A C 1
ATOM 1610 O O . LEU A 1 203 ? 27.914 24.946 33.061 1.00 94.38 203 LEU A O 1
ATOM 1614 N N . PHE A 1 204 ? 28.019 24.105 30.983 1.00 94.88 204 PHE A N 1
ATOM 1615 C CA . PHE A 1 204 ? 29.473 24.175 30.882 1.00 94.88 204 PHE A CA 1
ATOM 1616 C C . PHE A 1 204 ? 30.011 25.598 31.101 1.00 94.88 204 PHE A C 1
ATOM 1618 O O . PHE A 1 204 ? 30.926 25.790 31.902 1.00 94.88 204 PHE A O 1
ATOM 1625 N N . VAL A 1 205 ? 29.409 26.608 30.462 1.00 94.19 205 VAL A N 1
ATOM 1626 C CA . VAL A 1 205 ? 29.785 28.021 30.645 1.00 94.19 205 VAL A CA 1
ATOM 1627 C C . VAL A 1 205 ? 29.585 28.465 32.097 1.00 94.19 205 VAL A C 1
ATOM 1629 O O . VAL A 1 205 ? 30.473 29.103 32.663 1.00 94.19 205 VAL A O 1
ATOM 1632 N N . THR A 1 206 ? 28.466 28.098 32.734 1.00 92.31 206 THR A N 1
ATOM 1633 C CA . THR A 1 206 ? 28.215 28.455 34.144 1.00 92.31 206 THR A CA 1
ATOM 1634 C C . THR A 1 206 ? 29.218 27.811 35.101 1.00 92.31 206 THR A C 1
ATOM 1636 O O . THR A 1 206 ? 29.729 28.483 35.998 1.00 92.31 206 THR A O 1
ATOM 1639 N N . THR A 1 207 ? 29.567 26.537 34.889 1.00 93.38 207 THR A N 1
ATOM 1640 C CA . THR A 1 207 ? 30.580 25.841 35.693 1.00 93.38 207 THR A CA 1
ATOM 1641 C C . THR A 1 207 ? 31.961 26.470 35.508 1.00 93.38 207 THR A C 1
ATOM 1643 O O . THR A 1 207 ? 32.654 26.716 36.495 1.00 93.38 207 THR A O 1
ATOM 1646 N N . ALA A 1 208 ? 32.348 26.793 34.270 1.00 91.50 208 ALA A N 1
ATOM 1647 C CA . ALA A 1 208 ? 33.621 27.450 33.979 1.00 91.50 208 ALA A CA 1
ATOM 1648 C C . ALA A 1 208 ? 33.723 28.835 34.645 1.00 91.50 208 ALA A C 1
ATOM 1650 O O . ALA A 1 208 ? 34.725 29.137 35.294 1.00 91.50 208 ALA A O 1
ATOM 1651 N N . ALA A 1 209 ? 32.670 29.656 34.560 1.00 89.31 209 ALA A N 1
ATOM 1652 C CA . ALA A 1 209 ? 32.631 30.970 35.203 1.00 89.31 209 ALA A CA 1
ATOM 1653 C C . ALA A 1 209 ? 32.748 30.877 36.736 1.00 89.31 209 ALA A C 1
ATOM 1655 O O . ALA A 1 209 ? 33.515 31.632 37.342 1.00 89.31 209 ALA A O 1
ATOM 1656 N N . GLY A 1 210 ? 32.042 29.921 37.354 1.00 90.44 210 GLY A N 1
ATOM 1657 C CA . GLY A 1 210 ? 32.120 29.658 38.793 1.00 90.44 210 GLY A CA 1
ATOM 1658 C C . GLY A 1 210 ? 33.528 29.265 39.247 1.00 90.44 210 GLY A C 1
ATOM 1659 O O . GLY A 1 210 ? 34.042 29.832 40.211 1.00 90.44 210 GLY A O 1
ATOM 1660 N N . LEU A 1 211 ? 34.199 28.373 38.510 1.00 88.00 211 LEU A N 1
ATOM 1661 C CA . LEU A 1 211 ? 35.586 27.980 38.790 1.00 88.00 211 LEU A CA 1
ATOM 1662 C C . LEU A 1 211 ? 36.567 29.157 38.668 1.00 88.00 211 LEU A C 1
ATOM 1664 O O . LEU A 1 211 ? 37.477 29.277 39.484 1.00 88.00 211 LEU A O 1
ATOM 1668 N N . CYS A 1 212 ? 36.371 30.063 37.706 1.00 79.75 212 CYS A N 1
ATOM 1669 C CA . CYS A 1 212 ? 37.199 31.267 37.574 1.00 79.75 212 CYS A CA 1
ATOM 1670 C C . CYS A 1 212 ? 36.967 32.301 38.693 1.00 79.75 212 CYS A C 1
ATOM 1672 O O . CYS A 1 212 ? 37.867 33.089 38.985 1.00 79.75 212 CYS A O 1
ATOM 1674 N N . HIS A 1 213 ? 35.781 32.334 39.310 1.00 75.75 213 HIS A N 1
ATOM 1675 C CA . HIS A 1 213 ? 35.480 33.222 40.443 1.00 75.75 213 HIS A CA 1
ATOM 1676 C C . HIS A 1 213 ? 35.878 32.625 41.802 1.00 75.75 213 HIS A C 1
ATOM 1678 O O . HIS A 1 213 ? 36.143 33.376 42.741 1.00 75.75 213 HIS A O 1
ATOM 1684 N N . TRP A 1 214 ? 35.997 31.299 41.900 1.00 66.19 214 TRP A N 1
ATOM 1685 C CA . TRP A 1 214 ? 36.350 30.581 43.127 1.00 66.19 214 TRP A CA 1
ATOM 1686 C C . TRP A 1 214 ? 37.650 31.056 43.817 1.00 66.19 214 TRP A C 1
ATOM 1688 O O . TRP A 1 214 ? 37.599 31.362 45.010 1.00 66.19 214 TRP A O 1
ATOM 1698 N N . PRO A 1 215 ? 38.803 31.229 43.134 1.00 60.94 215 PRO A N 1
ATOM 1699 C CA . PRO A 1 215 ? 40.033 31.664 43.804 1.00 60.94 215 PRO A CA 1
ATOM 1700 C C . PRO A 1 215 ? 40.019 33.129 44.278 1.00 60.94 215 PRO A C 1
ATOM 1702 O O . PRO A 1 215 ? 40.927 33.528 44.999 1.00 60.94 215 PRO A O 1
ATOM 1705 N N . ARG A 1 216 ? 39.010 33.941 43.920 1.00 56.00 216 ARG A N 1
ATOM 1706 C CA . ARG A 1 216 ? 38.893 35.338 44.385 1.00 56.00 216 ARG A CA 1
ATOM 1707 C C . ARG A 1 216 ? 38.150 35.488 45.715 1.00 56.00 216 ARG A C 1
ATOM 1709 O O . ARG A 1 216 ? 38.270 36.535 46.339 1.00 56.00 216 ARG A O 1
ATOM 1716 N N . CYS A 1 217 ? 37.416 34.467 46.163 1.00 50.31 217 CYS A N 1
ATOM 1717 C CA . CYS A 1 217 ? 36.638 34.529 47.406 1.00 50.31 217 CYS A CA 1
ATOM 1718 C C . CYS A 1 217 ? 37.399 34.000 48.636 1.00 50.31 217 CYS A C 1
ATOM 1720 O O . CYS A 1 217 ? 37.053 34.348 49.758 1.00 50.31 217 CYS A O 1
ATOM 1722 N N . CYS A 1 218 ? 38.459 33.205 48.453 1.00 49.22 218 CYS A N 1
ATOM 1723 C CA . CYS A 1 218 ? 39.243 32.642 49.562 1.00 49.22 218 CYS A CA 1
ATOM 1724 C C . CYS A 1 218 ? 40.335 33.579 50.124 1.00 49.22 218 CYS A C 1
ATOM 1726 O O . CYS A 1 218 ? 41.128 33.139 50.952 1.00 49.22 218 CYS A O 1
ATOM 1728 N N . SER A 1 219 ? 40.399 34.850 49.705 1.00 45.16 219 SER A N 1
ATOM 1729 C CA . SER A 1 219 ? 41.386 35.825 50.212 1.00 45.16 219 SER A CA 1
ATOM 1730 C C . SER A 1 219 ? 40.834 36.856 51.208 1.00 45.16 219 SER A C 1
ATOM 1732 O O . SER A 1 219 ? 41.574 37.767 51.572 1.00 45.16 219 SER A O 1
ATOM 1734 N N . CYS A 1 220 ? 39.595 36.727 51.697 1.00 44.19 220 CYS A N 1
ATOM 1735 C CA . CYS A 1 220 ? 39.052 37.645 52.707 1.00 44.19 220 CYS A CA 1
ATOM 1736 C C . CYS A 1 220 ? 38.685 36.931 54.021 1.00 44.19 220 CYS A C 1
ATOM 1738 O O . CYS A 1 220 ? 37.899 35.990 54.032 1.00 44.19 220 CYS A O 1
ATOM 1740 N N . ASP A 1 221 ? 39.273 37.464 55.098 1.00 41.56 221 ASP A N 1
ATOM 1741 C CA . ASP A 1 221 ? 38.996 37.304 56.532 1.00 41.56 221 ASP A CA 1
ATOM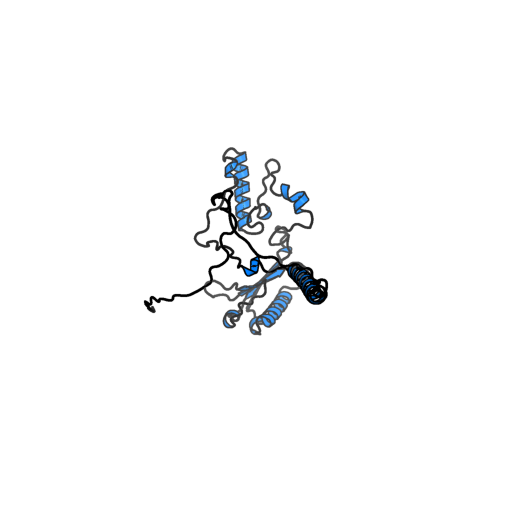 1742 C C . ASP A 1 221 ? 39.442 36.029 57.267 1.00 41.56 221 ASP A C 1
ATOM 1744 O O . ASP A 1 221 ? 38.658 35.172 57.665 1.00 41.56 221 ASP A O 1
ATOM 1748 N N . MET A 1 222 ? 40.737 36.010 57.607 1.00 41.16 222 MET A N 1
ATOM 1749 C CA . MET A 1 222 ? 41.249 35.336 58.804 1.00 41.16 222 MET A CA 1
ATOM 1750 C C . MET A 1 222 ? 42.160 36.311 59.580 1.00 41.16 222 MET A C 1
ATOM 1752 O O . MET A 1 222 ? 43.375 36.337 59.405 1.00 41.16 222 MET A O 1
ATOM 1756 N N . LYS A 1 223 ? 41.557 37.168 60.413 1.00 37.56 223 LYS A N 1
ATOM 1757 C CA . LYS A 1 223 ? 42.209 37.843 61.553 1.00 37.56 223 LYS A CA 1
ATOM 1758 C C . LYS A 1 223 ? 41.407 37.436 62.789 1.00 37.56 223 LYS A C 1
ATOM 1760 O O . LYS A 1 223 ? 40.234 37.763 62.885 1.00 37.56 223 LYS A O 1
ATOM 1765 N N . CYS A 1 224 ? 41.896 36.425 63.504 1.00 37.56 224 CYS A N 1
ATOM 1766 C CA . CYS A 1 224 ? 42.622 36.574 64.769 1.00 37.56 224 CYS A CA 1
ATOM 1767 C C . CYS A 1 224 ? 41.742 37.168 65.869 1.00 37.56 224 CYS A C 1
ATOM 1769 O O . CYS A 1 224 ? 41.546 38.372 65.882 1.00 37.56 224 CYS A O 1
ATOM 1771 N N . ASP A 1 225 ? 41.275 36.310 66.778 1.00 32.88 225 ASP A N 1
ATOM 1772 C CA . ASP A 1 225 ? 41.386 36.538 68.221 1.00 32.88 225 ASP A CA 1
ATOM 1773 C C . ASP A 1 225 ? 41.112 35.226 68.972 1.00 32.88 225 ASP A C 1
ATOM 1775 O O . ASP A 1 225 ? 39.996 34.715 69.032 1.00 32.88 225 ASP A O 1
ATOM 1779 N N . THR A 1 226 ? 42.174 34.658 69.538 1.00 37.16 226 THR A N 1
ATOM 1780 C CA . THR A 1 226 ? 42.114 33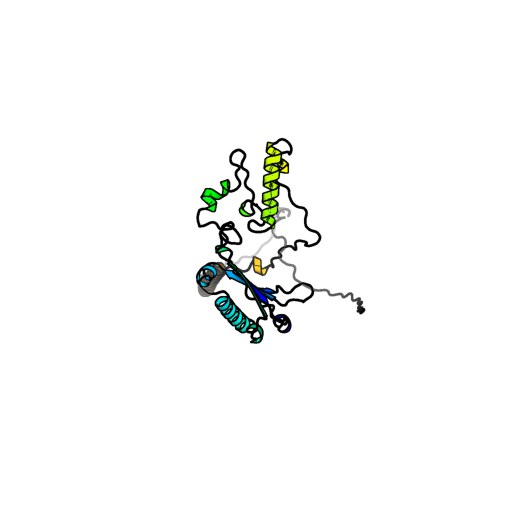.649 70.601 1.00 37.16 226 THR A CA 1
ATOM 1781 C C . THR A 1 226 ? 42.606 34.296 71.884 1.00 37.16 226 THR A C 1
ATOM 1783 O O . THR A 1 226 ? 43.679 34.903 71.863 1.00 37.16 226 THR A O 1
ATOM 1786 N N . PRO A 1 227 ? 41.955 34.022 73.022 1.00 39.19 227 PRO A N 1
ATOM 1787 C CA . PRO A 1 227 ? 42.721 33.801 74.235 1.00 39.19 227 PRO A CA 1
ATOM 1788 C C . PRO A 1 227 ? 42.490 32.392 74.778 1.00 39.19 227 PRO A C 1
ATOM 1790 O O . PRO A 1 227 ? 41.369 31.951 75.022 1.00 39.19 227 PRO A O 1
ATOM 1793 N N . ASN A 1 228 ? 43.624 31.720 74.965 1.00 36.53 228 ASN A N 1
ATOM 1794 C CA . ASN A 1 228 ? 43.833 30.549 75.804 1.00 36.53 228 ASN A CA 1
ATOM 1795 C C . ASN A 1 228 ? 43.090 30.646 77.139 1.00 36.53 228 ASN A C 1
ATOM 1797 O O . ASN A 1 228 ? 43.092 31.714 77.743 1.00 36.53 228 ASN A O 1
ATOM 1801 N N . LEU A 1 229 ? 42.615 29.505 77.645 1.00 32.62 229 LEU A N 1
ATOM 1802 C CA . LEU A 1 229 ? 42.864 29.045 79.017 1.00 32.62 229 LEU A CA 1
ATOM 1803 C C . LEU A 1 229 ? 42.325 27.615 79.183 1.00 32.62 229 LEU A C 1
ATOM 1805 O O . LEU A 1 229 ? 41.134 27.348 79.062 1.00 32.62 229 LEU A O 1
ATOM 1809 N N . ALA A 1 230 ? 43.239 26.700 79.477 1.00 31.09 230 ALA A N 1
ATOM 1810 C CA . ALA A 1 230 ? 42.984 25.399 80.085 1.00 31.09 230 ALA A CA 1
ATOM 1811 C C . ALA A 1 230 ? 43.721 25.384 81.439 1.00 31.09 230 ALA A C 1
ATOM 1813 O O . ALA A 1 230 ? 44.623 26.202 81.634 1.00 31.09 230 ALA A O 1
ATOM 1814 N N . PRO A 1 231 ? 43.529 24.373 82.295 1.00 47.94 231 PRO A N 1
ATOM 1815 C CA . PRO A 1 231 ? 42.277 23.753 82.736 1.00 47.94 231 PRO A CA 1
ATOM 1816 C C . PRO A 1 231 ? 42.231 23.685 84.283 1.00 47.94 231 PRO A C 1
ATOM 1818 O O . PRO A 1 231 ? 43.252 23.864 84.941 1.00 47.94 231 PRO A O 1
ATOM 1821 N N . ASN A 1 232 ? 41.088 23.354 84.893 1.00 28.19 232 ASN A N 1
ATOM 1822 C CA . ASN A 1 232 ? 41.125 22.566 86.134 1.00 28.19 232 ASN A CA 1
ATOM 1823 C C . ASN A 1 232 ? 39.808 21.807 86.408 1.00 28.19 232 ASN A C 1
ATOM 1825 O O . ASN A 1 232 ? 38.757 22.233 85.928 1.00 28.19 232 ASN A O 1
ATOM 1829 N N . PRO A 1 233 ? 39.882 20.664 87.121 1.00 39.12 233 PRO A N 1
ATOM 1830 C CA . PRO A 1 233 ? 38.896 19.586 87.105 1.00 39.12 233 PRO A CA 1
ATOM 1831 C C . PRO A 1 233 ? 38.002 19.545 88.359 1.00 39.12 233 PRO A C 1
ATOM 1833 O O . PRO A 1 233 ? 38.270 20.234 89.340 1.00 39.12 233 PRO A O 1
ATOM 1836 N N . SER A 1 234 ? 37.018 18.630 88.330 1.00 30.09 234 SER A N 1
ATOM 1837 C CA . SER A 1 234 ? 36.046 18.244 89.383 1.00 30.09 234 SER A CA 1
ATOM 1838 C C . SER A 1 234 ? 34.987 19.319 89.700 1.00 30.09 234 SER A C 1
ATOM 1840 O O . SER A 1 234 ? 35.318 20.478 89.881 1.00 30.09 234 SER A O 1
ATOM 1842 N N . GLU A 1 235 ? 33.677 19.073 89.763 1.00 30.27 235 GLU A N 1
ATOM 1843 C CA . GLU A 1 235 ? 32.889 17.841 89.814 1.00 30.27 235 GLU A CA 1
ATOM 1844 C C . GLU A 1 235 ? 31.399 18.178 89.542 1.00 30.27 235 GLU A C 1
ATOM 1846 O O . GLU A 1 235 ? 30.923 19.262 89.877 1.00 30.27 235 GLU A O 1
ATOM 1851 N N . SER A 1 236 ? 30.647 17.188 89.048 1.00 29.75 236 SER A N 1
ATOM 1852 C CA . SER A 1 236 ? 29.179 17.029 89.140 1.00 29.75 236 SER A CA 1
ATOM 1853 C C . SER A 1 236 ? 28.242 17.862 88.232 1.00 29.75 236 SER A C 1
ATOM 1855 O O . SER A 1 236 ? 27.938 19.022 88.491 1.00 29.75 236 SER A O 1
ATOM 1857 N N . ARG A 1 237 ? 27.638 17.196 87.229 1.00 29.03 237 ARG A N 1
ATOM 1858 C CA . ARG A 1 237 ? 26.172 16.978 87.133 1.00 29.03 237 ARG A CA 1
ATOM 1859 C C . ARG A 1 237 ? 25.757 16.259 85.836 1.00 29.03 237 ARG A C 1
ATOM 1861 O O . ARG A 1 237 ? 26.050 16.717 84.740 1.00 29.03 237 ARG A O 1
ATOM 1868 N N . SER A 1 238 ? 24.983 15.188 86.037 1.00 35.22 238 SER A N 1
ATOM 1869 C CA . SER A 1 238 ? 24.061 14.500 85.115 1.00 35.22 238 SER A CA 1
ATOM 1870 C C . SER A 1 238 ? 24.620 13.922 83.809 1.00 35.22 238 SER A C 1
ATOM 1872 O O . SER A 1 238 ? 24.581 14.568 82.764 1.00 35.22 238 SER A O 1
ATOM 1874 N N . ASP A 1 239 ? 24.983 12.638 83.879 1.00 31.09 239 ASP A N 1
ATOM 1875 C CA . ASP A 1 239 ? 24.886 11.690 82.768 1.00 31.09 239 ASP A CA 1
ATOM 1876 C C . ASP A 1 239 ? 23.444 11.659 82.243 1.00 31.09 239 ASP A C 1
ATOM 1878 O O . ASP A 1 239 ? 22.524 11.197 82.923 1.00 31.09 239 ASP A O 1
ATOM 1882 N N . TRP A 1 240 ? 23.248 12.158 81.024 1.00 34.28 240 TRP A N 1
ATOM 1883 C CA . TRP A 1 240 ? 22.108 11.789 80.194 1.00 34.28 240 TRP A CA 1
ATOM 1884 C C . TRP A 1 240 ? 22.581 10.760 79.179 1.00 34.28 240 TRP A C 1
ATOM 1886 O O . TRP A 1 240 ? 23.333 11.048 78.250 1.00 34.28 240 TRP A O 1
ATOM 1896 N N . ASP A 1 241 ? 22.133 9.543 79.448 1.00 39.00 241 ASP A N 1
ATOM 1897 C CA . ASP A 1 241 ? 22.440 8.304 78.767 1.00 39.00 241 ASP A CA 1
ATOM 1898 C C . ASP A 1 241 ? 22.009 8.331 77.291 1.00 39.00 241 ASP A C 1
ATOM 1900 O O . ASP A 1 241 ? 20.943 8.835 76.911 1.00 39.00 241 ASP A O 1
ATOM 1904 N N . GLY A 1 242 ? 22.873 7.774 76.446 1.00 44.09 242 GLY A N 1
ATOM 1905 C CA . GLY A 1 242 ? 22.724 7.740 75.002 1.00 44.09 242 GLY A CA 1
ATOM 1906 C C . GLY A 1 242 ? 21.570 6.839 74.584 1.00 44.09 242 GLY A C 1
ATOM 1907 O O . GLY A 1 242 ? 21.669 5.618 74.650 1.00 44.09 242 GLY A O 1
ATOM 1908 N N . ARG A 1 243 ? 20.479 7.438 74.093 1.00 33.62 243 ARG A N 1
ATOM 1909 C CA . ARG A 1 243 ? 19.491 6.774 73.222 1.00 33.62 243 ARG A CA 1
ATOM 1910 C C . ARG A 1 243 ? 18.535 7.782 72.582 1.00 33.62 243 ARG A C 1
ATOM 1912 O O . ARG A 1 243 ? 17.486 8.110 73.121 1.00 33.62 243 ARG A O 1
ATOM 1919 N N . ARG A 1 244 ? 18.946 8.250 71.404 1.00 31.41 244 ARG A N 1
ATOM 1920 C CA . ARG A 1 244 ? 18.240 8.939 70.298 1.00 31.41 244 ARG A CA 1
ATOM 1921 C C . ARG A 1 244 ? 19.379 9.736 69.678 1.00 31.41 244 ARG A C 1
ATOM 1923 O O . ARG A 1 244 ? 19.896 10.627 70.323 1.00 31.41 244 ARG A O 1
ATOM 1930 N N . TRP A 1 245 ? 19.994 9.302 68.592 1.00 31.11 245 TRP A N 1
ATOM 1931 C CA . TRP A 1 245 ? 19.471 9.449 67.244 1.00 31.11 245 TRP A CA 1
ATOM 1932 C C . TRP A 1 245 ? 19.806 8.189 66.438 1.00 31.11 245 TRP A C 1
ATOM 1934 O O . TRP A 1 245 ? 20.894 8.036 65.891 1.00 31.11 245 TRP A O 1
ATOM 1944 N N . ALA A 1 246 ? 18.849 7.267 66.392 1.00 34.00 246 ALA A N 1
ATOM 1945 C CA . ALA A 1 246 ? 18.733 6.337 65.285 1.00 34.00 246 ALA A CA 1
ATOM 1946 C C . ALA A 1 246 ? 17.920 7.034 64.187 1.00 34.00 246 ALA A C 1
ATOM 1948 O O . ALA A 1 246 ? 16.929 7.698 64.493 1.00 34.00 246 ALA A O 1
ATOM 1949 N N . ASN A 1 247 ? 18.330 6.800 62.942 1.00 33.25 247 ASN A N 1
ATOM 1950 C CA . ASN A 1 247 ? 17.694 7.167 61.673 1.00 33.25 247 ASN A CA 1
ATOM 1951 C C . ASN A 1 247 ? 18.216 8.447 61.022 1.00 33.25 247 ASN A C 1
ATOM 1953 O O . ASN A 1 247 ? 17.849 9.563 61.373 1.00 33.25 247 ASN A O 1
ATOM 1957 N N . GLY A 1 248 ? 19.012 8.226 59.978 1.00 34.50 248 GLY A N 1
ATOM 1958 C CA . GLY A 1 248 ? 19.406 9.249 59.023 1.00 34.50 248 GLY A CA 1
ATOM 1959 C C . GLY A 1 248 ? 20.910 9.304 58.841 1.00 34.50 248 GLY A C 1
ATOM 1960 O O . GLY A 1 248 ? 21.507 10.296 59.211 1.00 34.50 248 GLY A O 1
ATOM 1961 N N . ILE A 1 249 ? 21.508 8.218 58.343 1.00 30.39 249 ILE A N 1
ATOM 1962 C CA . ILE A 1 249 ? 22.629 8.168 57.382 1.00 30.39 249 ILE A CA 1
ATOM 1963 C C . ILE A 1 249 ? 22.948 6.673 57.230 1.00 30.39 249 ILE A C 1
ATOM 1965 O O . ILE A 1 249 ? 23.842 6.103 57.848 1.00 30.39 249 ILE A O 1
ATOM 1969 N N . GLN A 1 250 ? 22.108 6.005 56.442 1.00 30.16 250 GLN A N 1
ATOM 1970 C CA . GLN A 1 250 ? 22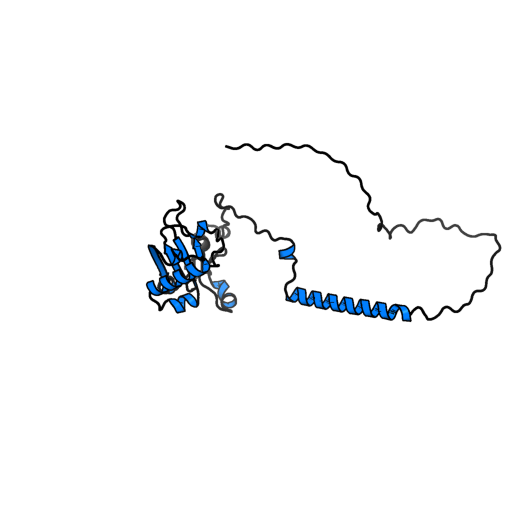.361 4.664 55.944 1.00 30.16 250 GLN A CA 1
ATOM 1971 C C . GLN A 1 250 ? 22.873 4.806 54.510 1.00 30.16 250 GLN A C 1
ATOM 1973 O O . GLN A 1 250 ? 22.175 5.302 53.632 1.00 30.16 250 GLN A O 1
ATOM 1978 N N . ALA A 1 251 ? 24.102 4.331 54.324 1.00 34.09 251 ALA A N 1
ATOM 1979 C CA . ALA A 1 251 ? 24.607 3.726 53.099 1.00 34.09 251 ALA A CA 1
ATOM 1980 C C . ALA A 1 251 ? 24.860 4.626 51.871 1.00 34.09 251 ALA A C 1
ATOM 1982 O O . ALA A 1 251 ? 24.233 4.496 50.824 1.00 34.09 251 ALA A O 1
ATOM 1983 N N . GLN A 1 252 ? 25.961 5.375 51.930 1.00 32.16 252 GLN A N 1
ATOM 1984 C CA . GLN A 1 252 ? 26.917 5.409 50.821 1.00 32.16 252 GLN A CA 1
ATOM 1985 C C . GLN A 1 252 ? 28.273 4.940 51.350 1.00 32.16 252 GLN A C 1
ATOM 1987 O O . GLN A 1 252 ? 28.819 5.579 52.246 1.00 32.16 252 GLN A O 1
ATOM 1992 N N . LYS A 1 253 ? 28.779 3.840 50.770 1.00 31.55 253 LYS A N 1
ATOM 1993 C CA . LYS A 1 253 ? 30.170 3.330 50.728 1.00 31.55 253 LYS A CA 1
ATOM 1994 C C . LYS A 1 253 ? 30.219 1.829 51.027 1.00 31.55 253 LYS A C 1
ATOM 1996 O O . LYS A 1 253 ? 30.449 1.425 52.155 1.00 31.55 253 LYS A O 1
ATOM 2001 N N . HIS A 1 254 ? 30.122 1.014 49.979 1.00 31.45 254 HIS A N 1
ATOM 2002 C CA . HIS A 1 254 ? 31.016 -0.135 49.860 1.00 31.45 254 HIS A CA 1
ATOM 2003 C C . HIS A 1 254 ? 31.422 -0.336 48.398 1.00 31.45 254 HIS A C 1
ATOM 2005 O O . HIS A 1 254 ? 30.607 -0.600 47.520 1.00 31.45 254 HIS A O 1
ATOM 2011 N N . LEU A 1 255 ? 32.719 -0.125 48.174 1.00 31.59 255 LEU A N 1
ATOM 2012 C CA . LEU A 1 255 ? 33.470 -0.380 46.955 1.00 31.59 255 LEU A CA 1
ATOM 2013 C C . LEU A 1 255 ? 33.705 -1.886 46.759 1.00 31.59 255 LEU A C 1
ATOM 2015 O O . LEU A 1 255 ? 34.093 -2.584 47.691 1.00 31.59 255 LEU A O 1
ATOM 2019 N N . VAL A 1 256 ? 33.535 -2.325 45.511 1.00 33.16 256 VAL A N 1
ATOM 2020 C CA . VAL A 1 256 ? 34.451 -3.160 44.709 1.00 33.16 256 VAL A CA 1
ATOM 2021 C C . VAL A 1 256 ? 35.555 -3.916 45.476 1.00 33.16 256 VAL A C 1
ATOM 2023 O O . VAL A 1 256 ? 36.521 -3.295 45.917 1.00 33.16 256 VAL A O 1
ATOM 2026 N N . LYS A 1 257 ? 35.494 -5.261 45.466 1.00 30.47 257 LYS A N 1
ATOM 2027 C CA . LYS A 1 257 ? 36.605 -6.158 45.055 1.00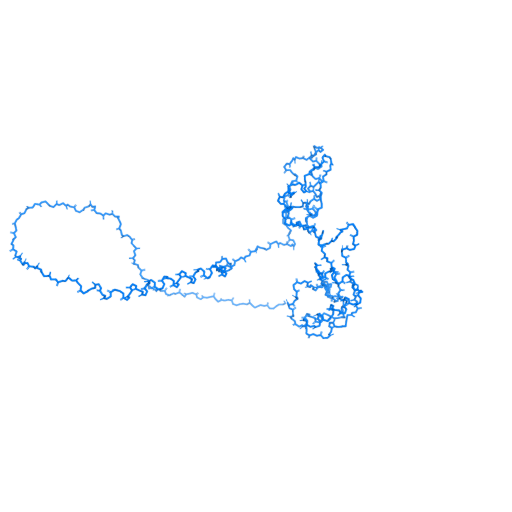 30.47 257 LYS A CA 1
ATOM 2028 C C . LYS A 1 257 ? 36.197 -7.649 44.998 1.00 30.47 257 LYS A C 1
ATOM 2030 O O . LYS A 1 257 ? 35.976 -8.283 46.019 1.00 30.47 257 LYS A O 1
ATOM 2035 N N . THR A 1 258 ? 36.160 -8.169 43.764 1.00 31.06 258 THR A N 1
ATOM 2036 C CA . THR A 1 258 ? 36.686 -9.467 43.264 1.00 31.06 258 THR A CA 1
ATOM 2037 C C . THR A 1 258 ? 36.482 -10.780 44.044 1.00 31.06 258 THR A C 1
ATOM 2039 O O . THR A 1 258 ? 37.096 -10.971 45.091 1.00 31.06 258 THR A O 1
ATOM 2042 N N . LYS A 1 259 ? 35.873 -11.781 43.379 1.00 29.67 259 LYS A N 1
ATOM 2043 C CA . LYS A 1 259 ? 36.489 -13.111 43.176 1.00 29.67 259 LYS A CA 1
ATOM 2044 C C . LYS A 1 259 ? 35.860 -13.890 42.009 1.00 29.67 259 LYS A C 1
ATOM 2046 O O . LYS A 1 259 ? 34.647 -13.944 41.850 1.00 29.67 259 LYS A O 1
ATOM 2051 N N . THR A 1 260 ? 36.754 -14.465 41.218 1.00 28.77 260 THR A N 1
ATOM 2052 C CA . THR A 1 260 ? 36.587 -15.298 40.025 1.00 28.77 260 THR A CA 1
ATOM 2053 C C . THR A 1 260 ? 36.587 -16.779 40.424 1.00 28.77 260 THR A C 1
ATOM 2055 O O . THR A 1 260 ? 37.459 -17.159 41.196 1.00 28.77 260 THR A O 1
ATOM 2058 N N . THR A 1 261 ? 35.693 -17.596 39.854 1.00 29.33 261 THR A N 1
ATOM 2059 C CA . THR A 1 261 ? 35.813 -19.066 39.637 1.00 29.33 261 THR A CA 1
ATOM 2060 C C . THR A 1 261 ? 34.698 -19.455 38.655 1.00 29.33 261 THR A C 1
ATOM 2062 O O . THR A 1 261 ? 33.530 -19.307 38.991 1.00 29.33 261 THR A O 1
ATOM 2065 N N . PHE A 1 262 ? 34.958 -19.597 37.352 1.00 27.00 262 PHE A N 1
ATOM 2066 C CA . PHE A 1 262 ? 35.383 -20.812 36.631 1.00 27.00 262 PHE A CA 1
ATOM 2067 C C . PHE A 1 262 ? 34.516 -22.061 36.891 1.00 27.00 262 PHE A C 1
ATOM 2069 O O . PHE A 1 262 ? 34.628 -22.694 37.935 1.00 27.00 262 PHE A O 1
ATOM 2076 N N . SER A 1 263 ? 33.715 -22.431 35.885 1.00 28.64 263 SER A N 1
ATOM 2077 C CA . SER A 1 263 ? 33.256 -23.796 35.602 1.00 28.64 263 SER A CA 1
ATOM 2078 C C . SER A 1 263 ? 33.120 -23.935 34.084 1.00 28.64 263 SER A C 1
ATOM 2080 O O . SER A 1 263 ? 32.238 -23.337 33.472 1.00 28.64 263 SER A O 1
ATOM 2082 N N . GLN A 1 264 ? 34.054 -24.679 33.493 1.00 30.27 264 GLN A N 1
ATOM 2083 C CA . GLN A 1 264 ? 34.042 -25.179 32.118 1.00 30.27 264 GLN A CA 1
ATOM 2084 C C . GLN A 1 264 ? 33.169 -26.438 31.995 1.00 30.27 264 GLN A C 1
ATOM 2086 O O . GLN A 1 264 ? 32.982 -27.162 32.969 1.00 30.27 264 GLN A O 1
ATOM 2091 N N . GLY A 1 265 ? 32.739 -26.714 30.761 1.00 26.53 265 GLY A N 1
ATOM 2092 C CA . GLY A 1 265 ? 32.195 -27.992 30.283 1.00 26.53 265 GLY A CA 1
ATOM 2093 C C . GLY A 1 265 ? 31.272 -27.758 29.077 1.00 26.53 265 GLY A C 1
ATOM 2094 O O . GLY A 1 265 ? 30.073 -27.633 29.263 1.00 26.53 265 GLY A O 1
ATOM 2095 N N . SER A 1 266 ? 31.758 -27.317 27.908 1.00 31.28 266 SER A N 1
ATOM 2096 C CA . SER A 1 266 ? 32.259 -28.114 26.763 1.00 31.28 266 SER A CA 1
ATOM 2097 C C . SER A 1 266 ? 31.314 -29.221 26.265 1.00 31.28 266 SER A C 1
ATOM 2099 O O . SER A 1 266 ? 31.090 -30.194 26.977 1.00 31.28 266 SER A O 1
ATOM 2101 N N . GLY A 1 267 ? 30.874 -29.113 25.004 1.00 26.62 267 GLY A N 1
ATOM 2102 C CA . GLY A 1 267 ? 30.208 -30.189 24.260 1.00 26.62 267 GLY A CA 1
ATOM 2103 C C . GLY A 1 267 ? 29.735 -29.757 22.866 1.00 26.62 267 GLY A C 1
ATOM 2104 O O . GLY A 1 267 ? 28.571 -29.425 22.692 1.00 26.62 267 GLY A O 1
ATOM 2105 N N . LEU A 1 268 ? 30.665 -29.719 21.907 1.00 29.94 268 LEU A N 1
ATOM 2106 C CA . LEU A 1 268 ? 30.442 -29.660 20.452 1.00 29.94 268 LEU A CA 1
ATOM 2107 C C . LEU A 1 268 ? 29.728 -30.923 19.928 1.00 29.94 268 LEU A C 1
ATOM 2109 O O . LEU A 1 268 ? 29.978 -31.988 20.479 1.00 29.94 268 LEU A O 1
ATOM 2113 N N . LEU A 1 269 ? 28.958 -30.776 18.837 1.00 29.42 269 LEU A N 1
ATOM 2114 C CA . LEU A 1 269 ? 28.663 -31.707 17.711 1.00 29.42 269 LEU A CA 1
ATOM 2115 C C . LEU A 1 269 ? 27.607 -30.966 16.850 1.00 29.42 269 LEU A C 1
ATOM 2117 O O . LEU A 1 269 ? 26.541 -30.652 17.366 1.00 29.42 269 LEU A O 1
ATOM 2121 N N . LEU A 1 270 ? 27.858 -30.388 15.665 1.00 31.02 270 LEU A N 1
ATOM 2122 C CA . LEU A 1 270 ? 28.239 -30.974 14.369 1.00 31.02 270 LEU A CA 1
ATOM 2123 C C . LEU A 1 270 ? 27.677 -32.379 14.127 1.00 31.02 270 LEU A C 1
ATOM 2125 O O . LEU A 1 270 ? 28.250 -33.344 14.610 1.00 31.02 270 LEU A O 1
ATOM 2129 N N . GLU A 1 271 ? 26.634 -32.466 13.301 1.00 29.27 271 GLU A N 1
ATOM 2130 C CA . GLU A 1 271 ? 26.485 -33.551 12.330 1.00 29.27 271 GLU A CA 1
ATOM 2131 C C . GLU A 1 271 ? 25.671 -33.063 11.122 1.00 29.27 271 GLU A C 1
ATOM 2133 O O . GLU A 1 271 ? 24.616 -32.440 11.257 1.00 29.27 271 GLU A O 1
ATOM 2138 N N . GLU A 1 272 ? 26.256 -33.291 9.949 1.00 31.56 272 GLU A N 1
ATOM 2139 C CA . GLU A 1 272 ? 25.666 -33.193 8.619 1.00 31.56 272 GLU A CA 1
ATOM 2140 C C . GLU A 1 272 ? 24.641 -34.317 8.416 1.00 31.56 272 GLU A C 1
ATOM 2142 O O . GLU A 1 272 ? 24.855 -35.443 8.862 1.00 31.56 272 GLU A O 1
ATOM 2147 N N . THR A 1 273 ? 23.559 -34.031 7.693 1.00 42.22 273 THR A N 1
ATOM 2148 C CA . THR A 1 273 ? 22.984 -34.873 6.624 1.00 42.22 273 THR A CA 1
ATOM 2149 C C . THR A 1 273 ? 22.068 -34.020 5.757 1.00 42.22 273 THR A C 1
ATOM 2151 O O . THR A 1 273 ? 21.425 -33.095 6.305 1.00 42.22 273 THR A O 1
#

InterPro domains:
  IPR001613 Flavin amine oxidase [PR00757] (4-23)
  IPR001613 Flavin amine oxidase [PR00757] (133-150)
  IPR001613 Flavin amine oxidase [PR00757] (163-185)
  IPR002937 Amine oxidase [PF01593] (1-152)
  IPR036188 FAD/NAD(P)-binding domain superfamily [G3DSA:3.50.50.60] (99-164)
  IPR036188 FAD/NAD(P)-binding domain superfamily [SSF51905] (1-152)
  IPR050703 Flavin Monoamine Oxidase [PTHR43563] (1-207)